Protein AF-A0A850PVP5-F1 (afdb_monomer_lite)

Secondary structure (DSSP, 8-state):
-----SSSSSEEE-TTTTTTTS---HHHHHHHHHTTTHHHHHHHHTSBEEPPPB-SS-B--S--B-TTSSSBSSSS-TTEEEETTTTEEEE--TT-BS-HHHHHHHTTTTT--S-EEEEE----SSHHHHHHHHHHHHHHHHHHGGG-HHHHTT-EEEEEE-PPPPSSHHHHHHHHHHHHHHHHHHGGG-PPEEEEE-TT--HHHHHHHTTSTTEEEEEE--PEEGGGS-HHHHHHH--B-TTSPBPPTTTHHHHHH---S--EEEEGGGHHHHHHHHHHHHHTT--S-EEEES---SHHHHHHHHHHT-SEEEESHHHHH-GGGHHHHHHHHHHHTS--

Sequence (340 aa):
MGRKHYFESPAIAASGVLGFTGEGYKHYKILNILTFGLFNYILRNCIVFQSKTTTAFANKGNALLAQDGFSLKRMMPSCVATNVWRGWMVNNFSLSGPGLEFFIKQGVWHEFTKEFHLSIMLIGKTAEGRKREALHIVSLLQWSIYKFKAYRNSKVFLNWNISCPNTGHDAQADFLGSFEEEYRILSRLRLPILVKVGWQFPISVAKRLQKFEFIYGFVSINTIPFNELPLDTKEKYFKKDKNGEFISPLDKYQDEFNVKGRGGVSGHPIRPYALAWIRNARKAGIKKPIIGGGGIMNPYNVWQFKKAGATAISLGSGISLRFWNLPLIIWAARVFFKEH

Foldseek 3Di:
DDDPPVFPALAAADACCCEAQSVHAPCVVVVCVVVVNVLVVCSPPQYAYEYHAFFQAADQWQFCADPLFTYGPDRDTLQKDDDLVLWKIFGGRVRHGGGPLVCLVVLSQLAPQGAYEYHYEQPQPDLVSSLVRLLSVCVSCLPSVVSHNNVVVLRYEYEYEYDAFDDDPVSLVVVLVSVVSSCVSNCSSVHQYEYEEALVRDLVSVVVVLVDDSPQYYEDYDFAFPVRQDPVLLVVRFDADPVRHTAQPSPVSCVVRVNPGSGGMAAPSCLVSLLVSLLVNVVVPRPGAYAGEGRPQALVSLVSCLVSPHLHYHDHSNCVSRVVRSVRNSVSRCVSNVDD

Structure (mmCIF, N/CA/C/O backbone):
data_AF-A0A850PVP5-F1
#
_entry.id   AF-A0A850PVP5-F1
#
loop_
_atom_site.group_PDB
_atom_site.id
_atom_site.type_symbol
_atom_site.label_atom_id
_atom_site.label_alt_id
_atom_site.label_comp_id
_atom_site.label_asym_id
_atom_site.label_entity_id
_atom_site.label_seq_id
_atom_site.pdbx_PDB_ins_code
_atom_site.Cartn_x
_atom_site.Cartn_y
_atom_site.Cartn_z
_atom_site.occupancy
_atom_site.B_iso_or_equiv
_atom_site.auth_seq_id
_atom_site.auth_comp_id
_atom_site.auth_asym_id
_atom_site.auth_atom_id
_atom_site.pdbx_PDB_model_num
ATOM 1 N N . MET A 1 1 ? -30.356 -7.574 13.177 1.00 31.20 1 MET A N 1
ATOM 2 C CA . MET A 1 1 ? -29.158 -8.093 12.477 1.00 31.20 1 MET A CA 1
ATOM 3 C C . MET A 1 1 ? -28.520 -6.938 11.715 1.00 31.20 1 MET A C 1
ATOM 5 O O . MET A 1 1 ? -29.067 -6.507 10.711 1.00 31.20 1 MET A O 1
ATOM 9 N N . GLY A 1 2 ? -27.477 -6.323 12.280 1.00 39.00 2 GLY A N 1
ATOM 10 C CA . GLY A 1 2 ? -26.911 -5.065 11.776 1.00 39.00 2 GLY A CA 1
ATOM 11 C C . GLY A 1 2 ? -25.963 -5.272 10.594 1.00 39.00 2 GLY A C 1
ATOM 12 O O . GLY A 1 2 ? -25.120 -6.166 10.641 1.00 39.00 2 GLY A O 1
ATOM 13 N N . ARG A 1 3 ? -26.109 -4.435 9.558 1.00 38.66 3 ARG A N 1
ATOM 14 C CA . ARG A 1 3 ? -25.222 -4.333 8.383 1.00 38.66 3 ARG A CA 1
ATOM 15 C C . ARG A 1 3 ? -23.758 -4.277 8.840 1.00 38.66 3 ARG A C 1
ATOM 17 O O . ARG A 1 3 ? -23.398 -3.353 9.569 1.00 38.66 3 ARG A O 1
ATOM 24 N N . LYS A 1 4 ? -22.909 -5.225 8.437 1.00 53.41 4 LYS A N 1
ATOM 25 C CA . LYS A 1 4 ? -21.477 -5.215 8.776 1.00 53.41 4 LYS A CA 1
ATOM 26 C C . LYS A 1 4 ? -20.715 -4.474 7.683 1.00 53.41 4 LYS A C 1
ATOM 28 O O . LYS A 1 4 ? -19.841 -5.025 7.028 1.00 53.41 4 LYS A O 1
ATOM 33 N N . HIS A 1 5 ? -20.984 -3.181 7.510 1.00 62.53 5 HIS A N 1
ATOM 34 C CA . HIS A 1 5 ? -20.100 -2.367 6.678 1.00 62.53 5 HIS A CA 1
ATOM 35 C C . HIS A 1 5 ? -18.700 -2.340 7.311 1.00 62.53 5 HIS A C 1
ATOM 37 O O . HIS A 1 5 ? -18.473 -1.658 8.305 1.00 62.53 5 HIS A O 1
ATOM 43 N N . TYR A 1 6 ? -17.781 -3.135 6.752 1.00 79.38 6 TYR A N 1
ATOM 44 C CA . TYR A 1 6 ? -16.411 -3.272 7.252 1.00 79.38 6 TYR A CA 1
ATOM 45 C C . TYR A 1 6 ? -15.604 -1.969 7.132 1.00 79.38 6 TYR A C 1
ATOM 47 O O . TYR A 1 6 ? -14.693 -1.738 7.919 1.00 79.38 6 TYR A O 1
ATOM 55 N N . PHE A 1 7 ? -15.950 -1.137 6.146 1.00 90.19 7 PHE A N 1
ATOM 56 C CA . PHE A 1 7 ? -15.300 0.132 5.820 1.00 90.19 7 PHE A CA 1
ATOM 57 C C . PHE A 1 7 ? -16.359 1.147 5.353 1.00 90.19 7 PHE A C 1
ATOM 59 O O . PHE A 1 7 ? -17.374 0.751 4.772 1.00 90.19 7 PHE A O 1
ATOM 66 N N . GLU A 1 8 ? -16.112 2.447 5.532 1.00 91.06 8 GLU A N 1
ATOM 67 C CA . GLU A 1 8 ? -16.978 3.545 5.067 1.00 91.06 8 GLU A CA 1
ATOM 68 C C . GLU A 1 8 ? -17.193 3.539 3.547 1.00 91.06 8 GLU A C 1
ATOM 70 O O . GLU A 1 8 ? -18.244 3.949 3.052 1.00 91.06 8 GLU A O 1
ATOM 75 N N . SER A 1 9 ? -16.197 3.073 2.792 1.00 93.12 9 SER A N 1
ATOM 76 C CA . SER A 1 9 ? -16.307 2.832 1.357 1.00 93.12 9 SER A CA 1
ATOM 77 C C . SER A 1 9 ? -15.621 1.516 0.990 1.00 93.12 9 SER A C 1
ATOM 79 O O . SER A 1 9 ? -14.541 1.221 1.503 1.00 93.12 9 SER A O 1
ATOM 81 N N . PRO A 1 10 ? -16.176 0.736 0.040 1.00 95.19 10 PRO A N 1
ATOM 82 C CA . PRO A 1 10 ? -15.518 -0.464 -0.469 1.00 95.19 10 PRO A CA 1
ATOM 83 C C . PRO A 1 10 ? -14.309 -0.156 -1.366 1.00 95.19 10 PRO A C 1
ATOM 85 O O . PRO A 1 10 ? -13.692 -1.083 -1.890 1.00 95.19 10 PRO A O 1
ATOM 88 N N . ALA A 1 11 ? -13.978 1.119 -1.585 1.00 96.69 11 ALA A N 1
ATOM 89 C CA . ALA A 1 11 ? -12.776 1.547 -2.280 1.00 96.69 11 ALA A CA 1
ATOM 90 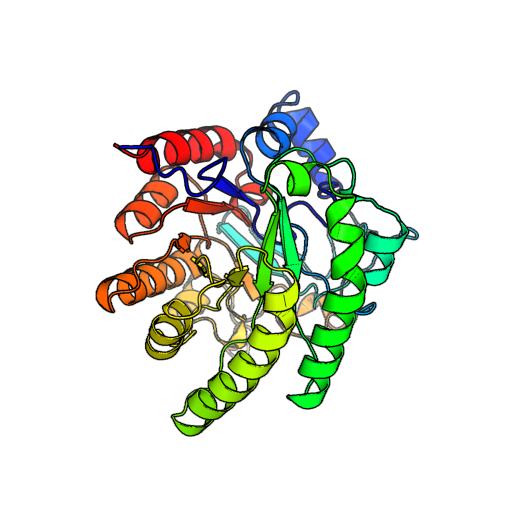C C . ALA A 1 11 ? -11.842 2.280 -1.314 1.00 96.69 11 ALA A C 1
ATOM 92 O O . ALA A 1 11 ? -12.202 3.311 -0.752 1.00 96.69 11 ALA A O 1
ATOM 93 N N . ILE A 1 12 ? -10.626 1.765 -1.171 1.00 97.62 12 ILE A N 1
ATOM 94 C CA . ILE A 1 12 ? -9.568 2.318 -0.329 1.00 97.62 12 ILE A CA 1
ATOM 95 C C . ILE A 1 12 ? -8.404 2.728 -1.231 1.00 97.62 12 ILE A C 1
ATOM 97 O O . ILE A 1 12 ? -8.078 2.042 -2.201 1.00 97.62 12 ILE A O 1
ATOM 101 N N . ALA A 1 13 ? -7.774 3.863 -0.959 1.00 97.44 13 ALA A N 1
ATOM 102 C CA . ALA A 1 13 ? -6.584 4.281 -1.686 1.00 97.44 13 ALA A CA 1
ATOM 103 C C . ALA A 1 13 ? -5.415 3.334 -1.372 1.00 97.44 13 ALA A C 1
ATOM 105 O O . ALA A 1 13 ? -5.212 2.946 -0.231 1.00 97.44 13 ALA A O 1
ATOM 106 N N . ALA A 1 14 ? -4.606 2.955 -2.359 1.00 96.62 14 ALA A N 1
ATOM 107 C CA . ALA A 1 14 ? -3.362 2.248 -2.067 1.00 96.62 14 ALA A CA 1
ATOM 108 C C . ALA A 1 14 ? -2.387 3.193 -1.352 1.00 96.62 14 ALA A C 1
ATOM 110 O O . ALA A 1 14 ? -2.218 4.338 -1.777 1.00 96.62 14 ALA A O 1
ATOM 111 N N . SER A 1 15 ? -1.703 2.706 -0.310 1.00 93.44 15 SER A N 1
ATOM 112 C CA . SER A 1 15 ? -0.723 3.499 0.449 1.00 93.44 15 SER A CA 1
ATOM 113 C C . SER A 1 15 ? 0.220 4.276 -0.475 1.00 93.44 15 SER A C 1
ATOM 115 O O . SER A 1 15 ? 0.945 3.678 -1.276 1.00 93.44 15 SER A O 1
ATOM 117 N N . GLY A 1 16 ? 0.239 5.597 -0.330 1.00 91.88 16 GLY A N 1
ATOM 118 C CA . GLY A 1 16 ? 1.122 6.490 -1.076 1.00 91.88 16 GLY A CA 1
ATOM 119 C C . GLY A 1 16 ? 0.478 7.175 -2.272 1.00 91.88 16 GLY A C 1
ATOM 120 O O . GLY A 1 16 ? 0.928 8.257 -2.621 1.00 91.88 16 GLY A O 1
ATOM 121 N N . VAL A 1 17 ? -0.601 6.635 -2.850 1.00 93.25 17 VAL A N 1
ATOM 122 C CA . VAL A 1 17 ? -1.230 7.233 -4.044 1.00 93.25 17 VAL A CA 1
ATOM 123 C C . VAL A 1 17 ? -1.837 8.615 -3.762 1.00 93.25 17 VAL A C 1
ATOM 125 O O . VAL A 1 17 ? -1.894 9.455 -4.651 1.00 93.25 17 VAL A O 1
ATOM 128 N N . LEU A 1 18 ? -2.245 8.865 -2.513 1.00 94.62 18 LEU A N 1
ATOM 129 C CA . LEU A 1 18 ? -2.783 10.146 -2.046 1.00 94.62 18 LEU A CA 1
ATOM 130 C C . LEU A 1 18 ? -1.788 10.940 -1.184 1.00 94.62 18 LEU A C 1
ATOM 132 O O . LEU A 1 18 ? -2.178 11.933 -0.581 1.00 94.62 18 LEU A O 1
ATOM 136 N N . GLY A 1 19 ? -0.517 10.532 -1.129 1.00 94.12 19 GLY A N 1
ATOM 137 C CA . GLY A 1 19 ? 0.486 11.191 -0.292 1.00 94.12 19 GLY A CA 1
ATOM 138 C C . GLY A 1 19 ? 0.344 10.881 1.202 1.00 94.12 19 GLY A C 1
ATOM 139 O O . GLY A 1 19 ? -0.207 9.844 1.585 1.00 94.12 19 GLY A O 1
ATOM 140 N N . PHE A 1 20 ? 0.907 11.732 2.054 1.00 94.19 20 PHE A N 1
ATOM 141 C CA . PHE A 1 20 ? 0.915 11.553 3.511 1.00 94.19 20 PHE A CA 1
ATOM 142 C C . PHE A 1 20 ? -0.325 12.127 4.200 1.00 94.19 20 PHE A C 1
ATOM 144 O O . PHE A 1 20 ? -0.765 11.585 5.215 1.00 94.19 20 PHE A O 1
ATOM 151 N N . THR A 1 21 ? -0.910 13.183 3.641 1.00 92.75 21 THR A N 1
ATOM 152 C CA . THR A 1 21 ? -2.011 13.969 4.216 1.00 92.75 21 THR A CA 1
ATOM 153 C C . THR A 1 21 ? -3.187 14.134 3.246 1.00 92.75 21 THR A C 1
ATOM 155 O O . THR A 1 21 ? -4.118 14.887 3.515 1.00 92.75 21 THR A O 1
ATOM 158 N N . GLY A 1 22 ? -3.181 13.428 2.112 1.00 92.31 22 GLY A N 1
ATOM 159 C CA . GLY A 1 22 ? -4.207 13.582 1.075 1.00 92.31 22 GLY A CA 1
ATOM 160 C C . GLY A 1 22 ? -3.880 14.690 0.073 1.00 92.31 22 GLY A C 1
ATOM 161 O O . GLY A 1 22 ? -4.712 15.025 -0.771 1.00 92.31 22 GLY A O 1
ATOM 162 N N . GLU A 1 23 ? -2.670 15.247 0.146 1.00 92.00 23 GLU A N 1
ATOM 163 C CA . GLU A 1 23 ? -2.133 16.261 -0.756 1.00 92.00 23 GLU A CA 1
ATOM 164 C C . GLU A 1 23 ? -1.994 15.757 -2.201 1.00 92.00 23 GLU A C 1
ATOM 166 O O . GLU A 1 23 ? -2.035 16.546 -3.149 1.00 92.00 23 GLU A O 1
ATOM 171 N N . GLY A 1 24 ? -1.871 14.438 -2.380 1.00 91.50 24 GLY A N 1
ATOM 172 C CA . GLY A 1 24 ? -1.715 13.808 -3.684 1.00 91.50 24 GLY A CA 1
ATOM 173 C C . GLY A 1 24 ? -0.425 14.222 -4.394 1.00 91.50 24 GLY A C 1
ATOM 174 O O . GLY A 1 24 ? 0.617 14.446 -3.783 1.00 91.50 24 GLY A O 1
ATOM 175 N N . TYR A 1 25 ? -0.477 14.297 -5.723 1.00 91.69 25 TYR A N 1
ATOM 176 C CA . TYR A 1 25 ? 0.681 14.622 -6.556 1.00 91.69 25 TYR A CA 1
ATOM 177 C C . TYR A 1 25 ? 0.420 15.839 -7.438 1.00 91.69 25 TYR A C 1
ATOM 179 O O . TYR A 1 25 ? -0.715 16.117 -7.811 1.00 91.69 25 TYR A O 1
ATOM 187 N N . LYS A 1 26 ? 1.482 16.545 -7.850 1.00 90.50 26 LYS A N 1
ATOM 188 C CA . LYS A 1 26 ? 1.367 17.781 -8.653 1.00 90.50 26 LYS A CA 1
ATOM 189 C C . LYS A 1 26 ? 0.493 17.616 -9.905 1.00 90.50 26 LYS A C 1
ATOM 191 O O . LYS A 1 26 ? -0.318 18.489 -10.196 1.00 90.50 26 LYS A O 1
ATOM 196 N N . HIS A 1 27 ? 0.600 16.480 -10.598 1.00 89.62 27 HIS A N 1
ATOM 197 C CA . HIS A 1 27 ? -0.198 16.197 -11.796 1.00 89.62 27 HIS A CA 1
ATOM 198 C C . HIS A 1 27 ? -1.698 15.995 -11.507 1.00 89.62 27 HIS A C 1
ATOM 200 O O . HIS A 1 27 ? -2.510 16.161 -12.409 1.00 89.62 27 HIS A O 1
ATOM 206 N N . TYR A 1 28 ? -2.107 15.716 -10.263 1.00 93.19 28 TYR A N 1
ATOM 207 C CA . TYR A 1 28 ? -3.526 15.605 -9.894 1.00 93.19 28 TYR A CA 1
ATOM 208 C C . TYR A 1 28 ? -4.267 16.934 -10.012 1.00 93.19 28 TYR A C 1
ATOM 210 O O . TYR A 1 28 ? -5.460 16.929 -10.293 1.00 93.19 28 TYR A O 1
ATOM 218 N N . LYS A 1 29 ? -3.572 18.072 -9.883 1.00 92.19 29 LYS A N 1
ATOM 219 C CA . LYS A 1 29 ? -4.167 19.388 -10.162 1.00 92.19 29 LYS A CA 1
ATOM 220 C C . LYS A 1 29 ? -4.630 19.483 -11.617 1.00 92.19 29 LYS A C 1
ATOM 222 O O . LYS A 1 29 ? -5.744 19.926 -11.868 1.00 92.19 29 LYS A O 1
ATOM 227 N N . ILE A 1 30 ? -3.813 18.987 -12.549 1.00 92.94 30 ILE A N 1
ATOM 228 C CA . ILE A 1 30 ? -4.137 18.941 -13.981 1.00 92.94 30 ILE A CA 1
ATOM 229 C C . ILE A 1 30 ? -5.327 18.005 -14.213 1.00 92.94 30 ILE A C 1
ATOM 231 O O . ILE A 1 30 ? -6.307 18.408 -14.828 1.00 92.94 30 ILE A O 1
ATOM 235 N N . LEU A 1 31 ? -5.290 16.788 -13.656 1.00 93.31 31 LEU A N 1
ATOM 236 C CA . LEU A 1 31 ? -6.403 15.834 -13.777 1.00 93.31 31 LEU A CA 1
ATOM 237 C C . LEU A 1 31 ? -7.713 16.395 -13.214 1.00 93.31 31 LEU A C 1
ATOM 239 O O . LEU A 1 31 ? -8.783 16.169 -13.773 1.00 93.31 31 LEU A O 1
ATOM 243 N N . ASN A 1 32 ? -7.637 17.151 -12.121 1.00 95.25 32 ASN A N 1
ATOM 244 C CA . ASN A 1 32 ? -8.801 17.784 -11.528 1.00 95.25 32 ASN A CA 1
ATOM 245 C C . ASN A 1 32 ? -9.400 18.878 -12.419 1.00 95.25 32 ASN A C 1
ATOM 247 O O . ASN A 1 32 ? -10.619 18.956 -12.521 1.00 95.25 32 ASN A O 1
ATOM 251 N N . ILE A 1 33 ? -8.569 19.684 -13.083 1.00 95.25 33 ILE A N 1
ATOM 252 C CA . ILE A 1 33 ? -9.036 20.679 -14.060 1.00 95.25 33 ILE A CA 1
ATOM 253 C C . ILE A 1 33 ? -9.693 19.975 -15.254 1.00 95.25 33 ILE A C 1
ATOM 255 O O . ILE A 1 33 ? -10.830 20.283 -15.590 1.00 95.25 33 ILE A O 1
ATOM 259 N N . LEU A 1 34 ? -9.026 18.965 -15.826 1.00 94.31 34 LEU A N 1
ATOM 260 C CA . LEU A 1 34 ? -9.524 18.203 -16.982 1.00 94.31 34 LEU A CA 1
ATOM 261 C C . LEU A 1 34 ? -10.850 17.474 -16.724 1.00 94.31 34 LEU A C 1
ATOM 263 O O . LEU A 1 34 ? -11.554 17.115 -17.660 1.00 94.31 34 LEU A O 1
ATOM 267 N N . THR A 1 35 ? -11.177 17.220 -15.460 1.00 95.12 35 THR A N 1
ATOM 268 C CA . THR A 1 35 ? -12.404 16.527 -15.049 1.00 95.12 35 THR A CA 1
ATOM 269 C C . THR A 1 35 ? -13.411 17.462 -14.381 1.00 95.12 35 THR A C 1
ATOM 271 O O . THR A 1 35 ? -14.333 16.982 -13.727 1.00 95.12 35 THR A O 1
ATOM 274 N N . PHE A 1 36 ? -13.234 18.783 -14.505 1.00 95.69 36 PHE A N 1
ATOM 275 C CA . PHE A 1 36 ? -14.122 19.793 -13.918 1.00 95.69 36 PHE A CA 1
ATOM 276 C C . PHE A 1 36 ? -14.377 19.575 -12.413 1.00 95.69 36 PHE A C 1
ATOM 278 O O . PHE A 1 36 ? -15.494 19.693 -11.920 1.00 95.69 36 PHE A O 1
ATOM 285 N N . GLY A 1 37 ? -13.335 19.201 -11.664 1.00 95.44 37 GLY A N 1
ATOM 286 C CA . GLY A 1 37 ? -13.414 18.954 -10.220 1.00 95.44 37 GLY A CA 1
ATOM 287 C C . GLY A 1 37 ? -13.829 17.534 -9.815 1.00 95.44 37 GLY A C 1
ATOM 288 O O . GLY A 1 37 ? -13.655 17.156 -8.651 1.00 95.44 37 GLY A O 1
ATOM 289 N N . LEU A 1 38 ? -14.330 16.716 -10.750 1.00 95.81 38 LEU A N 1
ATOM 290 C CA . LEU A 1 38 ? -14.836 15.375 -10.448 1.00 95.81 38 LEU A CA 1
ATOM 291 C C . LEU A 1 38 ? -13.746 14.454 -9.883 1.00 95.81 38 LEU A C 1
ATOM 293 O O . LEU A 1 38 ? -14.019 13.663 -8.978 1.00 95.81 38 LEU A O 1
ATOM 297 N N . PHE A 1 39 ? -12.505 14.565 -10.366 1.00 96.38 39 PHE A N 1
ATOM 298 C CA . PHE A 1 39 ? -11.395 13.745 -9.879 1.00 96.38 39 PHE A CA 1
ATOM 299 C C . PHE A 1 39 ? -11.161 13.931 -8.372 1.00 96.38 39 PHE A C 1
ATOM 301 O O . PHE A 1 39 ? -11.216 12.953 -7.625 1.00 96.38 39 PHE A O 1
ATOM 308 N N . ASN A 1 40 ? -10.987 15.167 -7.886 1.00 95.25 40 ASN A N 1
ATOM 309 C CA . ASN A 1 40 ? -10.804 15.402 -6.450 1.00 95.25 40 ASN A CA 1
ATOM 310 C C . ASN A 1 40 ? -12.062 15.078 -5.644 1.00 95.25 40 ASN A C 1
ATOM 312 O O . ASN A 1 40 ? -11.944 14.593 -4.517 1.00 95.25 40 ASN A O 1
ATOM 316 N N . TYR A 1 41 ? -13.253 15.314 -6.204 1.00 95.88 41 TYR A N 1
ATOM 317 C CA . TYR A 1 41 ? -14.496 14.921 -5.548 1.00 95.88 41 TYR A CA 1
ATOM 318 C C . TYR A 1 41 ? -14.518 13.412 -5.268 1.00 95.88 41 TYR A C 1
ATOM 320 O O . TYR A 1 41 ? -14.786 13.002 -4.137 1.00 95.88 41 TYR A O 1
ATOM 328 N N . ILE A 1 42 ? -14.168 12.585 -6.260 1.00 96.38 42 ILE A N 1
ATOM 329 C CA . ILE A 1 42 ? -14.090 11.128 -6.108 1.00 96.38 42 ILE A CA 1
ATOM 330 C C . ILE A 1 42 ? -13.038 10.744 -5.067 1.00 96.38 42 ILE A C 1
ATOM 332 O O . ILE A 1 42 ? -13.352 9.983 -4.149 1.00 96.38 42 ILE A O 1
ATOM 336 N N . LEU A 1 43 ? -11.820 11.284 -5.169 1.00 95.44 43 LEU A N 1
ATOM 337 C CA . LEU A 1 43 ? -10.734 10.948 -4.244 1.00 95.44 43 LEU A CA 1
ATOM 338 C C . LEU A 1 43 ? -11.078 11.273 -2.782 1.00 95.44 43 LEU A C 1
ATOM 340 O O . LEU A 1 43 ? -10.716 10.509 -1.896 1.00 95.44 43 LEU A O 1
ATOM 344 N N . ARG A 1 44 ? -11.792 12.378 -2.523 1.00 93.06 44 ARG A N 1
ATOM 345 C CA . ARG A 1 44 ? -12.112 12.850 -1.161 1.00 93.06 44 ARG A CA 1
ATOM 346 C C . ARG A 1 44 ? -13.400 12.274 -0.574 1.00 93.06 44 ARG A C 1
ATOM 348 O O . ARG A 1 44 ? -13.571 12.269 0.647 1.00 93.06 44 ARG A O 1
ATOM 355 N N . ASN A 1 45 ? -14.349 11.872 -1.420 1.00 93.75 45 ASN A N 1
ATOM 356 C CA . ASN A 1 45 ? -15.695 11.493 -0.973 1.00 93.75 45 ASN A CA 1
ATOM 357 C C . ASN A 1 45 ? -16.067 10.044 -1.263 1.00 93.75 45 ASN A C 1
ATOM 359 O O . ASN A 1 45 ? -17.006 9.537 -0.658 1.00 93.75 45 ASN A O 1
ATOM 363 N N . CYS A 1 46 ? -15.362 9.376 -2.173 1.00 95.38 46 CYS A N 1
ATOM 364 C CA . CYS A 1 46 ? -15.712 8.022 -2.586 1.00 95.38 46 CYS A CA 1
ATOM 365 C C . CYS A 1 46 ? -14.649 6.978 -2.239 1.00 95.38 46 CYS A C 1
ATOM 367 O O . CYS A 1 46 ? -14.936 5.786 -2.343 1.00 95.38 46 CYS A O 1
ATOM 369 N N . ILE A 1 47 ? -13.447 7.401 -1.851 1.00 96.00 47 ILE A N 1
ATOM 370 C CA . ILE A 1 47 ? -12.313 6.524 -1.562 1.00 96.00 47 ILE A CA 1
ATOM 371 C C . ILE A 1 47 ? -11.843 6.792 -0.131 1.00 96.00 47 ILE A C 1
ATOM 373 O O . ILE A 1 47 ? -11.630 7.945 0.236 1.00 96.00 47 ILE A O 1
ATOM 377 N N . VAL A 1 48 ? -11.673 5.736 0.668 1.00 96.56 48 VAL A N 1
ATOM 378 C CA . VAL A 1 48 ? -11.062 5.842 2.001 1.00 96.56 48 VAL A CA 1
ATOM 379 C C . VAL A 1 48 ? -9.595 6.226 1.846 1.00 96.56 48 VAL A C 1
ATOM 381 O O . VAL A 1 48 ? -8.856 5.618 1.064 1.00 96.56 48 VAL A O 1
ATOM 384 N N . PHE A 1 49 ? -9.164 7.233 2.601 1.00 96.62 49 PHE A N 1
ATOM 385 C CA . PHE A 1 49 ? -7.781 7.677 2.584 1.00 96.62 49 PHE A CA 1
ATOM 386 C C . PHE A 1 49 ? -6.882 6.700 3.351 1.00 96.62 49 PHE A C 1
ATOM 388 O O . PHE A 1 49 ? -7.118 6.387 4.519 1.00 96.62 49 PHE A O 1
ATOM 395 N N . GLN A 1 50 ? -5.804 6.279 2.694 1.00 96.62 50 GLN A N 1
ATOM 396 C CA . GLN A 1 50 ? -4.705 5.547 3.306 1.00 96.62 50 GLN A CA 1
ATOM 397 C C . GLN A 1 50 ? -3.426 6.356 3.129 1.00 96.62 50 GLN A C 1
ATOM 399 O O . GLN A 1 50 ? -3.029 6.650 1.995 1.00 96.62 50 GLN A O 1
ATOM 404 N N . SER A 1 51 ? -2.767 6.693 4.239 1.00 96.31 51 SER A N 1
ATOM 405 C CA . SER A 1 51 ? -1.531 7.467 4.174 1.00 96.31 51 SER A CA 1
ATOM 406 C C . SER A 1 51 ? -0.452 6.698 3.418 1.00 96.31 51 SER A C 1
ATOM 408 O O . SER A 1 51 ? -0.413 5.459 3.372 1.00 96.31 51 SER A O 1
ATOM 410 N N . LYS A 1 52 ? 0.493 7.438 2.846 1.00 95.81 52 LYS A N 1
ATOM 411 C CA . LYS A 1 52 ? 1.785 6.874 2.479 1.00 95.81 52 LYS A CA 1
ATOM 412 C C . LYS A 1 52 ? 2.395 6.184 3.696 1.00 95.81 52 LYS A C 1
ATOM 414 O O . LYS A 1 52 ? 2.324 6.695 4.813 1.00 95.81 52 LYS A O 1
ATOM 419 N N . THR A 1 53 ? 2.964 5.005 3.460 1.00 96.31 53 THR A N 1
ATOM 420 C CA . THR A 1 53 ? 3.646 4.243 4.502 1.00 96.31 53 THR A CA 1
ATOM 421 C C . THR A 1 53 ? 4.770 5.087 5.087 1.00 96.31 53 THR A C 1
ATOM 423 O O . THR A 1 53 ? 5.680 5.480 4.356 1.00 96.31 53 THR A O 1
ATOM 426 N N . THR A 1 54 ? 4.691 5.358 6.387 1.00 94.81 54 THR A N 1
ATOM 427 C CA . THR A 1 54 ? 5.730 6.066 7.133 1.00 94.81 54 THR A CA 1
ATOM 428 C C . THR A 1 54 ? 6.518 5.106 8.015 1.00 94.81 54 THR A C 1
ATOM 430 O O . THR A 1 54 ? 5.993 4.119 8.530 1.00 94.81 54 THR A O 1
ATOM 433 N N . THR A 1 55 ? 7.793 5.409 8.188 1.00 95.00 55 THR A N 1
ATOM 434 C CA . THR A 1 55 ? 8.668 4.805 9.192 1.00 95.00 55 THR A CA 1
ATOM 435 C C . THR A 1 55 ? 8.549 5.573 10.506 1.00 95.00 55 THR A C 1
ATOM 437 O O . THR A 1 55 ? 7.970 6.664 10.537 1.00 95.00 55 THR A O 1
ATOM 440 N N . ALA A 1 56 ? 9.086 5.013 11.592 1.00 93.69 56 ALA A N 1
ATOM 441 C CA . ALA A 1 56 ? 9.174 5.705 12.878 1.00 93.69 56 ALA A CA 1
ATOM 442 C C . ALA A 1 56 ? 9.943 7.034 12.728 1.00 93.69 56 ALA A C 1
ATOM 444 O O . ALA A 1 56 ? 9.412 8.105 13.019 1.00 93.69 56 ALA A O 1
ATOM 445 N N . PHE A 1 57 ? 11.143 6.945 12.154 1.00 93.56 57 PHE A N 1
ATOM 446 C CA . PHE A 1 57 ? 12.061 8.059 11.922 1.00 93.56 57 PHE A CA 1
ATOM 447 C C . PHE A 1 57 ? 12.091 8.483 10.454 1.00 93.56 57 PHE A C 1
ATOM 449 O O . PHE A 1 57 ? 11.571 7.778 9.586 1.00 93.56 57 PHE A O 1
ATOM 456 N N . ALA A 1 58 ? 12.717 9.625 10.170 1.00 94.12 58 ALA A N 1
ATOM 457 C CA . ALA A 1 58 ? 12.937 10.091 8.808 1.00 94.12 58 ALA A CA 1
ATOM 458 C C . ALA A 1 58 ? 13.740 9.075 7.989 1.00 94.12 58 ALA A C 1
ATOM 460 O O . ALA A 1 58 ? 14.679 8.445 8.474 1.00 94.12 58 ALA A O 1
ATOM 461 N N . ASN A 1 59 ? 13.386 8.952 6.716 1.00 92.06 59 ASN A N 1
ATOM 462 C CA . ASN A 1 59 ? 14.077 8.084 5.785 1.00 92.06 59 ASN A CA 1
ATOM 463 C C . ASN A 1 59 ? 14.235 8.792 4.439 1.00 92.06 59 ASN A C 1
ATOM 465 O O . ASN A 1 59 ? 13.260 9.225 3.823 1.00 92.06 59 ASN A O 1
ATOM 469 N N . LYS A 1 60 ? 15.482 8.891 3.968 1.00 89.88 60 LYS A N 1
ATOM 470 C CA . LYS A 1 60 ? 15.820 9.586 2.719 1.00 89.88 60 LYS A CA 1
ATOM 471 C C . LYS A 1 60 ? 15.144 8.922 1.516 1.00 89.88 60 LYS A C 1
ATOM 473 O O . LYS A 1 60 ? 14.530 9.605 0.696 1.00 89.88 60 LYS A O 1
ATOM 478 N N . GLY A 1 61 ? 15.215 7.591 1.437 1.00 89.62 61 GLY A N 1
ATOM 479 C CA . GLY A 1 61 ? 14.777 6.803 0.280 1.00 89.62 61 GLY A CA 1
ATOM 480 C C . GLY A 1 61 ? 15.308 7.346 -1.059 1.00 89.62 61 GLY A C 1
ATOM 481 O O . GLY A 1 61 ? 16.368 7.971 -1.097 1.00 89.62 61 GLY A O 1
ATOM 482 N N . ASN A 1 62 ? 14.572 7.121 -2.152 1.00 90.25 62 ASN A N 1
ATOM 483 C CA . ASN A 1 62 ? 14.987 7.531 -3.508 1.00 90.25 62 ASN A CA 1
ATOM 484 C C . ASN A 1 62 ? 14.220 8.747 -4.062 1.00 90.25 62 ASN A C 1
ATOM 486 O O . ASN A 1 62 ? 14.511 9.219 -5.161 1.00 90.25 62 ASN A O 1
ATOM 490 N N . ALA A 1 63 ? 13.178 9.229 -3.382 1.00 89.56 63 ALA A N 1
ATOM 491 C CA . ALA A 1 63 ? 12.397 10.358 -3.872 1.00 89.56 63 ALA A CA 1
ATOM 492 C C . ALA A 1 63 ? 13.049 11.695 -3.517 1.00 89.56 63 ALA A C 1
ATOM 494 O O . ALA A 1 63 ? 13.377 11.956 -2.364 1.00 89.56 63 ALA A O 1
ATOM 495 N N . LEU A 1 64 ? 13.152 12.580 -4.507 1.00 89.81 64 LEU A N 1
ATOM 496 C CA . LEU A 1 64 ? 13.540 13.970 -4.288 1.00 89.81 64 LEU A CA 1
ATOM 497 C C . LEU A 1 64 ? 12.349 14.751 -3.719 1.00 89.81 64 LEU A C 1
ATOM 499 O O . LEU A 1 64 ? 11.391 15.055 -4.441 1.00 89.81 64 LEU A O 1
ATOM 503 N N . LEU A 1 65 ? 12.417 15.055 -2.425 1.00 91.19 65 LEU A N 1
ATOM 504 C CA . LEU A 1 65 ? 11.383 15.781 -1.688 1.00 91.19 65 LEU A CA 1
ATOM 505 C C . LEU A 1 65 ? 11.591 17.304 -1.786 1.00 91.19 65 LEU A C 1
ATOM 507 O O . LEU A 1 65 ? 12.693 17.782 -2.064 1.00 91.19 65 LEU A O 1
ATOM 511 N N . ALA A 1 66 ? 10.505 18.059 -1.638 1.00 92.19 66 ALA A N 1
ATOM 512 C CA . ALA A 1 66 ? 10.516 19.513 -1.536 1.00 92.19 66 ALA A CA 1
ATOM 513 C C . ALA A 1 66 ? 10.968 19.962 -0.131 1.00 92.19 66 ALA A C 1
ATOM 515 O O . ALA A 1 66 ? 11.268 19.136 0.729 1.00 92.19 66 ALA A O 1
ATOM 516 N N . GLN A 1 67 ? 11.030 21.278 0.099 1.00 90.00 67 GLN A N 1
ATOM 517 C CA . GLN A 1 67 ? 11.459 21.855 1.384 1.00 90.00 67 GLN A CA 1
ATOM 518 C C . GLN A 1 67 ? 10.540 21.482 2.556 1.00 90.00 67 GLN A C 1
ATOM 520 O O . GLN A 1 67 ? 11.004 21.420 3.687 1.00 90.00 67 GLN A O 1
ATOM 525 N N . ASP A 1 68 ? 9.268 21.179 2.283 1.00 89.75 68 ASP A N 1
ATOM 526 C CA . ASP A 1 68 ? 8.315 20.695 3.290 1.00 89.75 68 ASP A CA 1
ATOM 527 C C . ASP A 1 68 ? 8.636 19.284 3.816 1.00 89.75 68 ASP A C 1
ATOM 529 O O . ASP A 1 68 ? 8.010 18.816 4.763 1.00 89.75 68 ASP A O 1
ATOM 533 N N . GLY A 1 69 ? 9.609 18.596 3.211 1.00 86.44 69 GLY A N 1
ATOM 534 C CA . GLY A 1 69 ? 10.090 17.297 3.657 1.00 86.44 69 GLY A CA 1
ATOM 535 C C . GLY A 1 69 ? 9.190 16.118 3.293 1.00 86.44 69 GLY A C 1
ATOM 536 O O . GLY A 1 69 ? 9.530 14.996 3.660 1.00 86.44 69 GLY A O 1
ATOM 537 N N . PHE A 1 70 ? 8.082 16.310 2.561 1.00 90.69 70 PHE A N 1
ATOM 538 C CA . PHE A 1 70 ? 7.191 15.203 2.177 1.00 90.69 70 PHE A CA 1
ATOM 539 C C . PHE A 1 70 ? 6.588 15.300 0.768 1.00 90.69 70 PHE A C 1
ATOM 541 O O . PHE A 1 70 ? 6.361 14.254 0.147 1.00 90.69 70 PHE A O 1
ATOM 548 N N . SER A 1 71 ? 6.386 16.501 0.217 1.00 91.19 71 SER A N 1
ATOM 549 C CA . SER A 1 71 ? 5.919 16.665 -1.162 1.00 91.19 71 SER A CA 1
ATOM 550 C C . SER A 1 71 ? 7.025 16.330 -2.157 1.00 91.19 71 SER A C 1
ATOM 552 O O . SER A 1 71 ? 8.210 16.521 -1.896 1.00 91.19 71 SER A O 1
ATOM 554 N N . LEU A 1 72 ? 6.664 15.877 -3.359 1.00 90.62 72 LEU A N 1
ATOM 555 C CA . LEU A 1 72 ? 7.654 15.658 -4.416 1.00 90.62 72 LEU A CA 1
ATOM 556 C C . LEU A 1 72 ? 8.150 16.978 -5.013 1.00 90.62 72 LEU A C 1
ATOM 558 O O . LEU A 1 72 ? 7.360 17.829 -5.432 1.00 90.62 72 LEU A O 1
ATOM 562 N N . LYS A 1 73 ? 9.474 17.107 -5.164 1.00 89.69 73 LYS A N 1
ATOM 563 C CA . LYS A 1 73 ? 10.099 18.260 -5.828 1.00 89.69 73 LYS A CA 1
ATOM 564 C C . LYS A 1 73 ? 9.661 18.361 -7.291 1.00 89.69 73 LYS A C 1
ATOM 566 O O . LYS A 1 73 ? 9.336 19.448 -7.768 1.00 89.69 73 LYS A O 1
ATOM 571 N N . ARG A 1 74 ? 9.573 17.225 -7.990 1.00 87.56 74 ARG A N 1
ATOM 572 C CA . ARG A 1 74 ? 9.221 17.135 -9.419 1.00 87.56 74 ARG A CA 1
ATOM 573 C C . ARG A 1 74 ? 7.811 16.584 -9.634 1.00 87.56 74 ARG A C 1
ATOM 575 O O . ARG A 1 74 ? 7.316 15.804 -8.827 1.00 87.56 74 ARG A O 1
ATOM 582 N N . MET A 1 75 ? 7.178 16.973 -10.744 1.00 86.31 75 MET A N 1
ATOM 583 C CA . MET A 1 75 ? 5.865 16.445 -11.143 1.00 86.31 75 MET A CA 1
ATOM 584 C C . MET A 1 75 ? 5.928 14.953 -11.495 1.00 86.31 75 MET A C 1
ATOM 586 O O . MET A 1 75 ? 5.051 14.192 -11.089 1.00 86.31 75 MET A O 1
ATOM 590 N N . MET A 1 76 ? 6.983 14.551 -12.209 1.00 85.12 76 MET A N 1
ATOM 591 C CA . MET A 1 76 ? 7.333 13.158 -12.470 1.00 85.12 76 MET A CA 1
ATOM 592 C C . MET A 1 76 ? 8.596 12.816 -11.668 1.00 85.12 76 MET A C 1
ATOM 594 O O . MET A 1 76 ? 9.673 13.325 -11.990 1.00 85.12 76 MET A O 1
ATOM 598 N N . PRO A 1 77 ? 8.489 12.037 -10.580 1.00 85.81 77 PRO A N 1
ATOM 599 C CA . PRO A 1 77 ? 9.653 11.662 -9.786 1.00 85.81 77 PRO A CA 1
ATOM 600 C C . PRO A 1 77 ? 10.539 10.660 -10.534 1.00 85.81 77 PRO A C 1
ATOM 602 O O . PRO A 1 77 ? 10.038 9.740 -11.173 1.00 85.81 77 PRO A O 1
ATOM 605 N N . SER A 1 78 ? 11.857 10.787 -10.373 1.00 87.56 78 SER A N 1
ATOM 606 C CA . SER A 1 78 ? 12.865 9.879 -10.951 1.00 87.56 78 SER A CA 1
ATOM 607 C C . SER A 1 78 ? 12.770 8.439 -10.435 1.00 87.56 78 SER A C 1
ATOM 609 O O . SER A 1 78 ? 13.296 7.522 -11.048 1.00 87.56 78 SER A O 1
ATOM 611 N N . CYS A 1 79 ? 12.064 8.209 -9.328 1.00 89.69 79 CYS A N 1
ATOM 612 C CA . CYS A 1 79 ? 11.822 6.880 -8.774 1.00 89.69 79 CYS A CA 1
ATOM 613 C C . CYS A 1 79 ? 10.491 6.255 -9.230 1.00 89.69 79 CYS A C 1
ATOM 615 O O . CYS A 1 79 ? 10.050 5.275 -8.629 1.00 89.69 79 CYS A O 1
ATOM 617 N N . VAL A 1 80 ? 9.830 6.807 -10.255 1.00 92.81 80 VAL A N 1
ATOM 618 C CA . VAL A 1 80 ? 8.606 6.245 -10.843 1.00 92.81 80 VAL A CA 1
ATOM 619 C C . VAL A 1 80 ? 8.699 6.246 -12.363 1.00 92.81 80 VAL A C 1
ATOM 621 O O . VAL A 1 80 ? 8.941 7.269 -12.993 1.00 92.81 80 VAL A O 1
ATOM 624 N N . ALA A 1 81 ? 8.398 5.101 -12.959 1.00 93.56 81 ALA A N 1
ATOM 625 C CA . ALA A 1 81 ? 8.175 4.947 -14.383 1.00 93.56 81 ALA A CA 1
ATOM 626 C C . ALA A 1 81 ? 6.771 4.393 -14.620 1.00 93.56 81 ALA A C 1
ATOM 628 O O . ALA A 1 81 ? 6.281 3.540 -13.878 1.00 93.56 81 ALA A O 1
ATOM 629 N N . THR A 1 82 ? 6.112 4.863 -15.671 1.00 94.38 82 THR A N 1
ATOM 630 C CA . THR A 1 82 ? 4.765 4.416 -16.033 1.00 94.38 82 THR A CA 1
ATOM 631 C C . THR A 1 82 ? 4.690 4.105 -17.514 1.00 94.38 82 THR A C 1
ATOM 633 O O . THR A 1 82 ? 5.410 4.684 -18.324 1.00 94.38 82 THR A O 1
ATOM 636 N N . ASN A 1 83 ? 3.781 3.207 -17.871 1.00 95.00 83 ASN A N 1
ATOM 637 C CA . ASN A 1 83 ? 3.330 3.045 -19.238 1.00 95.00 83 ASN A CA 1
ATOM 638 C C . ASN A 1 83 ? 1.808 2.990 -19.223 1.00 95.00 83 ASN A C 1
ATOM 640 O O . ASN A 1 83 ? 1.208 1.992 -18.813 1.00 95.00 83 ASN A O 1
ATOM 644 N N . VAL A 1 84 ? 1.191 4.094 -19.644 1.00 93.56 84 VAL A N 1
ATOM 645 C CA . VAL A 1 84 ? -0.265 4.230 -19.678 1.00 93.56 84 VAL A CA 1
ATOM 646 C C . VAL A 1 84 ? -0.846 3.173 -20.610 1.00 93.56 84 VAL A C 1
ATOM 648 O O . VAL A 1 84 ? -1.727 2.439 -20.185 1.00 93.56 84 VAL A O 1
ATOM 651 N N . TRP A 1 85 ? -0.324 2.995 -21.821 1.00 91.38 85 TRP A N 1
ATOM 652 C CA . TRP A 1 85 ? -0.862 2.041 -22.799 1.00 91.38 85 TRP A CA 1
ATOM 653 C C . TRP A 1 85 ? -0.836 0.593 -22.306 1.00 91.38 85 TRP A C 1
ATOM 655 O O . TRP A 1 85 ? -1.868 -0.072 -22.287 1.00 91.38 85 TRP A O 1
ATOM 665 N N . ARG A 1 86 ? 0.313 0.137 -21.799 1.00 93.00 86 ARG A N 1
ATOM 666 C CA . ARG A 1 86 ? 0.489 -1.218 -21.251 1.00 93.00 86 ARG A CA 1
ATOM 667 C C . ARG A 1 86 ? -0.065 -1.387 -19.832 1.00 93.00 86 ARG A C 1
ATOM 669 O O . ARG A 1 86 ? -0.053 -2.495 -19.303 1.00 93.00 86 ARG A O 1
ATOM 676 N N . GLY A 1 87 ? -0.553 -0.310 -19.215 1.00 95.31 87 GLY A N 1
ATOM 677 C CA . GLY A 1 87 ? -1.223 -0.349 -17.919 1.00 95.31 87 GLY A CA 1
ATOM 678 C C . GLY A 1 87 ? -0.314 -0.811 -16.780 1.00 95.31 87 GLY A C 1
ATOM 679 O O . GLY A 1 87 ? -0.751 -1.587 -15.928 1.00 95.31 87 GLY A O 1
ATOM 680 N N . TRP A 1 88 ? 0.939 -0.362 -16.743 1.00 96.62 88 TRP A N 1
ATOM 681 C CA . TRP A 1 88 ? 1.852 -0.683 -15.646 1.00 96.62 88 TRP A CA 1
ATOM 682 C C . TRP A 1 88 ? 2.543 0.549 -15.071 1.00 96.62 88 TRP A C 1
ATOM 684 O O . TRP A 1 88 ? 2.682 1.587 -15.721 1.00 96.62 88 TRP A O 1
ATOM 694 N N . MET A 1 89 ? 2.975 0.416 -13.820 1.00 96.00 89 MET A N 1
ATOM 695 C CA . MET A 1 89 ? 3.798 1.392 -13.111 1.00 96.00 89 MET A CA 1
ATOM 696 C C . MET A 1 89 ? 4.896 0.652 -12.355 1.00 96.00 89 MET A C 1
ATOM 698 O O . MET A 1 89 ? 4.618 -0.354 -11.712 1.00 96.00 89 MET A O 1
ATOM 702 N N . VAL A 1 90 ? 6.123 1.156 -12.410 1.00 95.62 90 VAL A N 1
ATOM 703 C CA . VAL A 1 90 ? 7.253 0.678 -11.612 1.00 95.62 90 VAL A CA 1
ATOM 704 C C . VAL A 1 90 ? 7.689 1.828 -10.728 1.00 95.62 90 VAL A C 1
ATOM 706 O O . VAL A 1 90 ? 7.935 2.924 -11.225 1.00 95.62 90 VAL A O 1
ATOM 709 N N . ASN A 1 91 ? 7.736 1.610 -9.418 1.00 94.19 91 ASN A N 1
ATOM 710 C CA . ASN A 1 91 ? 8.192 2.636 -8.489 1.00 94.19 91 ASN A CA 1
ATOM 711 C C . ASN A 1 91 ? 9.208 2.089 -7.500 1.00 94.19 91 ASN A C 1
ATOM 713 O O . ASN A 1 91 ? 9.200 0.903 -7.175 1.00 94.19 91 ASN A O 1
ATOM 717 N N . ASN A 1 92 ? 10.047 2.980 -6.995 1.00 93.31 92 ASN A N 1
ATOM 718 C CA . ASN A 1 92 ? 10.980 2.672 -5.937 1.00 93.31 92 ASN A CA 1
ATOM 719 C C . ASN A 1 92 ? 11.157 3.870 -5.010 1.00 93.31 92 ASN A C 1
ATOM 721 O O . ASN A 1 92 ? 12.232 4.446 -4.942 1.00 93.31 92 ASN A O 1
ATOM 725 N N . PHE A 1 93 ? 10.098 4.270 -4.304 1.00 91.12 93 PHE A N 1
ATOM 726 C CA . PHE A 1 93 ? 10.196 5.357 -3.322 1.00 91.12 93 PHE A CA 1
ATOM 727 C C . PHE A 1 93 ? 11.116 5.015 -2.142 1.00 91.12 93 PHE A C 1
ATOM 729 O O . PHE A 1 93 ? 11.571 5.928 -1.463 1.00 91.12 93 PHE A O 1
ATOM 736 N N . SER A 1 94 ? 11.340 3.724 -1.865 1.00 89.62 94 SER A N 1
ATOM 737 C CA . SER A 1 94 ? 12.110 3.229 -0.712 1.00 89.62 94 SER A CA 1
ATOM 738 C C . SER A 1 94 ? 11.745 3.938 0.595 1.00 89.62 94 SER A C 1
ATOM 740 O O . SER A 1 94 ? 12.627 4.352 1.336 1.00 89.62 94 SER A O 1
ATOM 742 N N . LEU A 1 95 ? 10.440 4.119 0.844 1.00 91.62 95 LEU A N 1
ATOM 743 C CA . LEU A 1 95 ? 9.890 4.763 2.045 1.00 91.62 95 LEU A CA 1
ATOM 744 C C . LEU A 1 95 ? 10.404 6.200 2.297 1.00 91.62 95 LEU A C 1
ATOM 746 O O . LEU A 1 95 ? 10.484 6.611 3.449 1.00 91.62 95 LEU A O 1
ATOM 750 N N . SER A 1 96 ? 10.740 6.973 1.253 1.00 92.44 96 SER A N 1
ATOM 751 C CA . SER A 1 96 ? 11.124 8.389 1.404 1.00 92.44 96 SER A CA 1
ATOM 752 C C . SER A 1 96 ? 10.071 9.200 2.159 1.00 92.44 96 SER A C 1
ATOM 754 O O . SER A 1 96 ? 8.927 9.283 1.691 1.00 92.44 96 SER A O 1
ATOM 756 N N . GLY A 1 97 ? 10.467 9.851 3.251 1.00 94.56 97 GLY A N 1
ATOM 757 C CA . GLY A 1 97 ? 9.620 10.750 4.030 1.00 94.56 97 GLY A CA 1
ATOM 758 C C . GLY A 1 97 ? 10.259 11.210 5.345 1.00 94.56 97 GLY A C 1
ATOM 759 O O . GLY A 1 97 ? 11.314 10.705 5.733 1.00 94.56 97 GLY A O 1
ATOM 760 N N . PRO A 1 98 ? 9.606 12.138 6.060 1.00 95.25 98 PRO A N 1
ATOM 761 C CA . PRO A 1 98 ? 10.153 12.759 7.265 1.00 95.25 98 PRO A CA 1
ATOM 762 C C . PRO A 1 98 ? 9.936 11.920 8.539 1.00 95.25 98 PRO A C 1
ATOM 764 O O . PRO A 1 98 ? 10.418 12.286 9.606 1.00 95.25 98 PRO A O 1
ATOM 767 N N . GLY A 1 99 ? 9.247 10.779 8.434 1.00 95.38 99 GLY A N 1
ATOM 768 C CA . GLY A 1 99 ? 8.934 9.900 9.560 1.00 95.38 99 GLY A CA 1
ATOM 769 C C . GLY A 1 99 ? 7.641 10.276 10.282 1.00 95.38 99 GLY A C 1
ATOM 770 O O . GLY A 1 99 ? 7.057 11.339 10.062 1.00 95.38 99 GLY A O 1
ATOM 771 N N . LEU A 1 100 ? 7.177 9.372 11.144 1.00 95.62 100 LEU A N 1
ATOM 772 C CA . LEU A 1 100 ? 5.918 9.524 11.869 1.00 95.62 100 LEU A CA 1
ATOM 773 C C . LEU A 1 100 ? 5.967 10.703 12.846 1.00 95.62 100 LEU A C 1
ATOM 775 O O . LEU A 1 100 ? 4.999 11.453 12.950 1.00 95.62 100 LEU A O 1
ATOM 779 N N . GLU A 1 101 ? 7.101 10.885 13.524 1.00 93.88 101 GLU A N 1
ATOM 780 C CA . GLU A 1 101 ? 7.296 11.949 14.513 1.00 93.88 101 GLU A CA 1
ATOM 781 C C . GLU A 1 101 ? 7.002 13.340 13.935 1.00 93.88 101 GLU A C 1
ATOM 783 O O . GLU A 1 101 ? 6.320 14.146 14.571 1.00 93.88 101 GLU A O 1
ATOM 788 N N . PHE A 1 102 ? 7.446 13.597 12.701 1.00 94.81 102 PHE A N 1
ATOM 789 C CA . PHE A 1 102 ? 7.177 14.847 11.997 1.00 94.81 102 PHE A CA 1
ATOM 790 C C . PHE A 1 102 ? 5.671 15.104 11.857 1.00 94.81 102 PHE A C 1
ATOM 792 O O . PHE A 1 102 ? 5.187 16.168 12.238 1.00 94.81 102 PHE A O 1
ATOM 799 N N . PHE A 1 103 ? 4.905 14.125 11.369 1.00 94.75 103 PHE A N 1
ATOM 800 C CA . PHE A 1 103 ? 3.466 14.295 11.141 1.00 94.75 103 PHE A CA 1
ATOM 801 C C . PHE A 1 103 ? 2.671 14.439 12.439 1.00 94.75 103 PHE A C 1
ATOM 803 O O . PHE A 1 103 ? 1.728 15.230 12.491 1.00 94.75 103 PHE A O 1
ATOM 810 N N . ILE A 1 104 ? 3.069 13.726 13.495 1.00 94.31 104 ILE A N 1
ATOM 811 C CA . ILE A 1 104 ? 2.441 13.855 14.813 1.00 94.31 104 ILE A CA 1
ATOM 812 C C . ILE A 1 104 ? 2.691 15.240 15.414 1.00 94.31 104 ILE A C 1
ATOM 814 O O . ILE A 1 104 ? 1.749 15.858 15.906 1.00 94.31 104 ILE A O 1
ATOM 818 N N . LYS A 1 105 ? 3.920 15.767 15.320 1.00 92.81 105 LYS A N 1
ATOM 819 C CA . LYS A 1 105 ? 4.249 17.125 15.788 1.00 92.81 105 LYS A CA 1
ATOM 820 C C . LYS A 1 105 ? 3.456 18.204 15.049 1.00 92.81 105 LYS A C 1
ATOM 822 O O . LYS A 1 105 ? 2.979 19.140 15.678 1.00 92.81 105 LYS A O 1
ATOM 827 N N . GLN A 1 106 ? 3.285 18.049 13.738 1.00 92.12 106 GLN A N 1
ATOM 828 C CA . GLN A 1 106 ? 2.538 18.996 12.903 1.00 92.12 106 GLN A CA 1
ATOM 829 C C . GLN A 1 106 ? 1.010 18.859 13.035 1.00 92.12 106 GLN A C 1
ATOM 831 O O . GLN A 1 106 ? 0.273 19.717 12.560 1.00 92.12 106 GLN A O 1
ATOM 836 N N . GLY A 1 107 ? 0.507 17.777 13.639 1.00 93.00 107 GLY A N 1
ATOM 837 C CA . GLY A 1 107 ? -0.930 17.562 13.830 1.00 93.00 107 GLY A CA 1
ATOM 838 C C . GLY A 1 107 ? -1.735 17.430 12.533 1.00 93.00 107 GLY A C 1
ATOM 839 O O . GLY A 1 107 ? -2.947 17.642 12.538 1.00 93.00 107 GLY A O 1
ATOM 840 N N . VAL A 1 108 ? -1.090 17.059 11.421 1.00 90.69 108 VAL A N 1
ATOM 841 C CA . VAL A 1 108 ? -1.692 17.076 10.071 1.00 90.69 108 VAL A CA 1
ATOM 842 C C . VAL A 1 108 ? -2.920 16.174 9.914 1.00 90.69 108 VAL A C 1
ATOM 844 O O . VAL A 1 108 ? -3.726 16.387 9.012 1.00 90.69 108 VAL A O 1
ATOM 847 N N . TRP A 1 109 ? -3.076 15.171 10.782 1.00 92.56 109 TRP A N 1
ATOM 848 C CA . TRP A 1 109 ? -4.206 14.238 10.764 1.00 92.56 109 TRP A CA 1
ATOM 849 C C . TRP A 1 109 ? -5.293 14.558 11.801 1.00 92.56 109 TRP A C 1
ATOM 851 O O . TRP A 1 109 ? -6.321 13.884 11.820 1.00 92.56 109 TRP A O 1
ATOM 861 N N . HIS A 1 110 ? -5.116 15.574 12.657 1.00 91.81 110 HIS A N 1
ATOM 862 C CA . HIS A 1 110 ? -6.074 15.879 13.731 1.00 91.81 110 HIS A CA 1
ATOM 863 C C . HIS A 1 110 ? -7.470 16.219 13.194 1.00 91.81 110 HIS A C 1
ATOM 865 O O . HIS A 1 110 ? -8.480 15.792 13.753 1.00 91.81 110 HIS A O 1
ATOM 871 N N . GLU A 1 111 ? -7.521 16.922 12.064 1.00 90.69 111 GLU A N 1
ATOM 872 C CA . GLU A 1 111 ? -8.756 17.424 11.457 1.00 90.69 111 GLU A CA 1
ATOM 873 C C . GLU A 1 111 ? -9.511 16.387 10.614 1.00 90.69 111 GLU A C 1
ATOM 875 O O . GLU A 1 111 ? -10.600 16.660 10.109 1.00 90.69 111 GLU A O 1
ATOM 880 N N . PHE A 1 112 ? -8.972 15.177 10.462 1.00 91.75 112 PHE A N 1
ATOM 881 C CA . PHE A 1 112 ? -9.608 14.139 9.661 1.00 91.75 112 PHE A CA 1
ATOM 882 C C . PHE A 1 112 ? -10.825 13.615 10.417 1.00 91.75 112 PHE A C 1
ATOM 884 O O . PHE A 1 112 ? -10.693 13.178 11.554 1.00 91.75 112 PHE A O 1
ATOM 891 N N . THR A 1 113 ? -12.008 13.646 9.801 1.00 91.94 113 THR A N 1
ATOM 892 C CA . THR A 1 113 ? -13.279 13.210 10.421 1.00 91.94 113 THR A CA 1
ATOM 893 C C . THR A 1 113 ? -13.835 11.904 9.844 1.00 91.94 113 THR A C 1
ATOM 895 O O . THR A 1 113 ? -14.687 11.267 10.471 1.00 91.94 113 THR A O 1
ATOM 898 N N . LYS A 1 114 ? -13.359 11.510 8.657 1.00 92.19 114 LYS A N 1
ATOM 899 C CA . LYS A 1 114 ? -13.727 10.280 7.937 1.00 92.19 114 LYS A CA 1
ATOM 900 C C . LYS A 1 114 ? -12.786 9.128 8.287 1.00 92.19 114 LYS A C 1
ATOM 902 O O . LYS A 1 114 ? -11.784 9.332 8.971 1.00 92.19 114 LYS A O 1
ATOM 907 N N . GLU A 1 115 ? -13.099 7.935 7.795 1.00 94.50 115 GLU A N 1
ATOM 908 C CA . GLU A 1 115 ? -12.227 6.774 7.915 1.00 94.50 115 GLU A CA 1
ATOM 909 C C . GLU A 1 115 ? -10.828 7.042 7.370 1.00 94.50 115 GLU A C 1
ATOM 911 O O . GLU A 1 115 ? -10.639 7.587 6.278 1.00 94.50 115 GLU A O 1
ATOM 916 N N . PHE A 1 116 ? -9.846 6.664 8.184 1.00 91.06 116 PHE A N 1
ATOM 917 C CA . PHE A 1 116 ? -8.442 6.949 7.976 1.00 91.06 116 PHE A CA 1
ATOM 918 C C . PHE A 1 116 ? -7.599 5.706 8.244 1.00 91.06 116 PHE A C 1
ATOM 920 O O . PHE A 1 116 ? -7.607 5.151 9.342 1.00 91.06 116 PHE A O 1
ATOM 927 N N . HIS A 1 117 ? -6.836 5.274 7.241 1.00 96.81 117 HIS A N 1
ATOM 928 C CA . HIS A 1 117 ? -5.885 4.174 7.380 1.00 96.81 117 HIS A CA 1
ATOM 929 C C . HIS A 1 117 ? -4.465 4.740 7.499 1.00 96.81 117 HIS A C 1
ATOM 931 O O . HIS A 1 117 ? -3.852 5.136 6.503 1.00 96.81 117 HIS A O 1
ATOM 937 N N . LEU A 1 118 ? -3.924 4.763 8.717 1.00 96.94 118 LEU A N 1
ATOM 938 C CA . LEU A 1 118 ? -2.547 5.175 8.982 1.00 96.94 118 LEU A CA 1
ATOM 939 C C . LEU A 1 118 ? -1.598 4.035 8.608 1.00 96.94 118 LEU A C 1
ATOM 941 O O . LEU A 1 118 ? -1.553 3.006 9.281 1.00 96.94 118 LEU A O 1
ATOM 945 N N . SER A 1 119 ? -0.834 4.198 7.527 1.00 97.50 119 SER A N 1
ATOM 946 C CA . SER A 1 119 ? 0.116 3.178 7.088 1.00 97.50 119 SER A CA 1
ATOM 947 C C . SER A 1 119 ? 1.490 3.360 7.726 1.00 97.50 119 SER A C 1
ATOM 949 O O . SER A 1 119 ? 2.140 4.380 7.511 1.00 97.50 119 SER A O 1
ATOM 951 N N . ILE A 1 120 ? 1.987 2.311 8.383 1.00 97.31 120 ILE A N 1
ATOM 952 C CA . ILE A 1 120 ? 3.346 2.253 8.943 1.00 97.31 120 ILE A CA 1
ATOM 953 C C . ILE A 1 120 ? 4.127 1.048 8.415 1.00 97.31 120 ILE A C 1
ATOM 955 O O . ILE A 1 120 ? 3.528 0.081 7.938 1.00 97.31 120 ILE A O 1
ATOM 959 N N . MET A 1 121 ? 5.453 1.096 8.516 1.00 96.38 121 MET A N 1
ATOM 960 C CA . MET A 1 121 ? 6.336 -0.054 8.314 1.00 96.38 121 MET A CA 1
ATOM 961 C C . MET A 1 121 ? 7.504 0.009 9.295 1.00 96.38 121 MET A C 1
ATOM 963 O O . MET A 1 121 ? 8.127 1.060 9.443 1.00 96.38 121 MET A O 1
ATOM 967 N N . LEU A 1 122 ? 7.793 -1.125 9.935 1.00 94.81 122 LEU A N 1
ATOM 968 C CA . LEU A 1 122 ? 9.002 -1.321 10.732 1.00 94.81 122 LEU A CA 1
ATOM 969 C C . LEU A 1 122 ? 10.127 -1.736 9.774 1.00 94.81 122 LEU A C 1
ATOM 971 O O . LEU A 1 122 ? 9.953 -2.671 8.991 1.00 94.81 122 LEU A O 1
ATOM 975 N N . ILE A 1 123 ? 11.250 -1.023 9.796 1.00 91.94 123 ILE A N 1
ATOM 976 C CA . ILE A 1 123 ? 12.389 -1.204 8.880 1.00 91.94 123 ILE A CA 1
ATOM 977 C C . ILE A 1 123 ? 13.673 -1.637 9.593 1.00 91.94 123 ILE A C 1
ATOM 979 O O . ILE A 1 123 ? 14.698 -1.844 8.939 1.00 91.94 123 ILE A O 1
ATOM 983 N N . GLY A 1 124 ? 13.627 -1.808 10.917 1.00 87.44 124 GLY A N 1
ATOM 984 C CA . GLY A 1 124 ? 14.721 -2.385 11.689 1.00 87.44 124 GLY A CA 1
ATOM 985 C C . GLY A 1 124 ? 15.235 -3.699 11.080 1.00 87.44 124 GLY A C 1
ATOM 986 O O . GLY A 1 124 ? 14.472 -4.630 10.807 1.00 87.44 124 GLY A O 1
ATOM 987 N N . LYS A 1 125 ? 16.556 -3.786 10.877 1.00 86.56 125 LYS A N 1
ATOM 988 C CA . LYS A 1 125 ? 17.207 -4.968 10.278 1.00 86.56 125 LYS A CA 1
ATOM 989 C C . LYS A 1 125 ? 17.134 -6.210 11.175 1.00 86.56 125 LYS A C 1
ATOM 991 O O . LYS A 1 125 ? 17.143 -7.325 10.671 1.00 86.56 125 LYS A O 1
ATOM 996 N N . THR A 1 126 ? 17.047 -6.015 12.489 1.00 89.06 126 THR A N 1
ATOM 997 C CA . THR A 1 126 ? 16.932 -7.078 13.498 1.00 89.06 126 THR A CA 1
ATOM 998 C C . THR A 1 126 ? 15.563 -7.030 14.177 1.00 89.06 126 THR A C 1
ATOM 1000 O O . THR A 1 126 ? 14.911 -5.982 14.168 1.00 89.06 126 THR A O 1
ATOM 1003 N N . ALA A 1 127 ? 15.139 -8.137 14.796 1.00 88.31 127 ALA A N 1
ATOM 1004 C CA . ALA A 1 127 ? 13.906 -8.182 15.589 1.00 88.31 127 ALA A CA 1
ATOM 1005 C C . ALA A 1 127 ? 13.906 -7.106 16.693 1.00 88.31 127 ALA A C 1
ATOM 1007 O O . ALA A 1 127 ? 12.977 -6.309 16.784 1.00 88.31 127 ALA A O 1
ATOM 1008 N N . GLU A 1 128 ? 15.012 -6.975 17.432 1.00 90.88 128 GLU A N 1
ATOM 1009 C CA . GLU A 1 128 ? 15.171 -5.943 18.467 1.00 90.88 128 GLU A CA 1
ATOM 1010 C C . GLU A 1 128 ? 15.142 -4.511 17.891 1.00 90.88 128 GLU A C 1
ATOM 1012 O O . GLU A 1 128 ? 14.643 -3.576 18.514 1.00 90.88 128 GLU A O 1
ATOM 1017 N N . GLY A 1 129 ? 15.645 -4.307 16.669 1.00 92.81 129 GLY A N 1
ATOM 1018 C CA . GLY A 1 129 ? 15.505 -3.035 15.957 1.00 92.81 129 GLY A CA 1
ATOM 1019 C C . GLY A 1 129 ? 14.042 -2.697 15.658 1.00 92.81 129 GLY A C 1
ATOM 1020 O O . GLY A 1 129 ? 13.594 -1.592 15.961 1.00 92.81 129 GLY A O 1
ATOM 1021 N N . ARG A 1 130 ? 13.281 -3.658 15.118 1.00 94.19 130 ARG A N 1
ATOM 1022 C CA . ARG A 1 130 ? 11.846 -3.483 14.827 1.00 94.19 130 ARG A CA 1
ATOM 1023 C C . ARG A 1 130 ? 11.021 -3.285 16.092 1.00 94.19 130 ARG A C 1
ATOM 1025 O O . ARG A 1 130 ? 10.133 -2.440 16.108 1.00 94.19 130 ARG A O 1
ATOM 1032 N N . LYS A 1 131 ? 11.354 -3.989 17.171 1.00 95.19 131 LYS A N 1
ATOM 1033 C CA . LYS A 1 131 ? 10.755 -3.805 18.495 1.00 95.19 131 LYS A CA 1
ATOM 1034 C C . LYS A 1 131 ? 10.950 -2.383 19.020 1.00 95.19 131 LYS A C 1
ATOM 1036 O O . LYS A 1 131 ? 9.982 -1.761 19.454 1.00 95.19 131 LYS A O 1
ATOM 1041 N N . ARG A 1 132 ? 12.172 -1.840 18.947 1.00 96.00 132 ARG A N 1
ATOM 1042 C CA . ARG A 1 132 ? 12.452 -0.444 19.331 1.00 96.00 132 ARG A CA 1
ATOM 1043 C C . ARG A 1 132 ? 11.646 0.552 18.498 1.00 96.00 132 ARG A C 1
ATOM 1045 O O . ARG A 1 132 ? 11.064 1.477 19.060 1.00 96.00 132 ARG A O 1
ATOM 1052 N N . GLU A 1 133 ? 11.546 0.337 17.187 1.00 95.94 133 GLU A N 1
ATOM 1053 C CA . GLU A 1 133 ? 10.695 1.159 16.317 1.00 95.94 133 GLU A CA 1
ATOM 1054 C C . GLU A 1 133 ? 9.210 1.050 16.684 1.00 95.94 133 GLU A C 1
ATOM 1056 O O . GLU A 1 133 ? 8.528 2.069 16.760 1.00 95.94 133 GLU A O 1
ATOM 1061 N N . ALA A 1 134 ? 8.706 -0.155 16.965 1.00 97.25 134 ALA A N 1
ATOM 1062 C CA . ALA A 1 134 ? 7.324 -0.370 17.385 1.00 97.25 134 ALA A CA 1
ATOM 1063 C C . ALA A 1 134 ? 7.019 0.346 18.710 1.00 97.25 134 ALA A C 1
ATOM 1065 O O . ALA A 1 134 ? 5.997 1.021 18.817 1.00 97.25 134 ALA A O 1
ATOM 1066 N N . LEU A 1 135 ? 7.919 0.258 19.697 1.00 97.81 135 LEU A N 1
ATOM 1067 C CA . LEU A 1 135 ? 7.794 0.972 20.973 1.00 97.81 135 LEU A CA 1
ATOM 1068 C C . LEU A 1 135 ? 7.751 2.487 20.765 1.00 97.81 135 LEU A C 1
ATOM 1070 O O . LEU A 1 135 ? 6.923 3.161 21.377 1.00 97.81 135 LEU A O 1
ATOM 1074 N N . HIS A 1 136 ? 8.598 3.011 19.879 1.00 97.31 136 HIS A N 1
ATOM 1075 C CA . HIS A 1 136 ? 8.619 4.434 19.552 1.00 97.31 136 HIS A CA 1
ATOM 1076 C C . HIS A 1 136 ? 7.342 4.886 18.826 1.00 97.31 136 HIS A C 1
ATOM 1078 O O . HIS A 1 136 ? 6.761 5.914 19.157 1.00 97.31 136 HIS A O 1
ATOM 1084 N N . ILE A 1 137 ? 6.840 4.098 17.873 1.00 97.19 137 ILE A N 1
ATOM 1085 C CA . ILE A 1 137 ? 5.559 4.382 17.212 1.00 97.19 137 ILE A CA 1
ATOM 1086 C C . ILE A 1 137 ? 4.422 4.419 18.235 1.00 97.19 137 ILE A C 1
ATOM 1088 O O . ILE A 1 137 ? 3.593 5.330 18.199 1.00 97.19 137 ILE A O 1
ATOM 1092 N N . VAL A 1 138 ? 4.384 3.455 19.160 1.00 97.62 138 VAL A N 1
ATOM 1093 C CA . VAL A 1 138 ? 3.369 3.428 20.216 1.00 97.62 138 VAL A CA 1
ATOM 1094 C C . VAL A 1 138 ? 3.496 4.646 21.121 1.00 97.62 138 VAL A C 1
ATOM 1096 O O . VAL A 1 138 ? 2.480 5.281 21.382 1.00 97.62 138 VAL A O 1
ATOM 1099 N N . SER A 1 139 ? 4.701 5.035 21.548 1.00 96.50 139 SER A N 1
ATOM 1100 C CA . SER A 1 139 ? 4.869 6.211 22.413 1.00 96.50 139 SER A CA 1
ATOM 1101 C C . SER A 1 139 ? 4.417 7.513 21.740 1.00 96.50 139 SER A C 1
ATOM 1103 O O . SER A 1 139 ? 3.813 8.358 22.401 1.00 96.50 139 SER A O 1
ATOM 1105 N N . LEU A 1 140 ? 4.622 7.653 20.426 1.00 95.56 140 LEU A N 1
ATOM 1106 C CA . LEU A 1 140 ? 4.123 8.790 19.648 1.00 95.56 140 LEU A CA 1
ATOM 1107 C C . LEU A 1 140 ? 2.593 8.776 19.506 1.00 95.56 140 LEU A C 1
ATOM 1109 O O . LEU A 1 140 ? 1.947 9.821 19.628 1.00 95.56 140 LEU A O 1
ATOM 1113 N N . LEU A 1 141 ? 2.001 7.612 19.221 1.00 94.81 141 LEU A N 1
ATOM 1114 C CA . LEU A 1 141 ? 0.581 7.491 18.874 1.00 94.81 141 LEU A CA 1
ATOM 1115 C C . LEU A 1 141 ? -0.355 7.365 20.075 1.00 94.81 141 LEU A C 1
ATOM 1117 O O . LEU A 1 141 ? -1.472 7.870 19.995 1.00 94.81 141 LEU A O 1
ATOM 1121 N N . GLN A 1 142 ? 0.082 6.744 21.176 1.00 91.50 142 GLN A N 1
ATOM 1122 C CA . GLN A 1 142 ? -0.758 6.414 22.337 1.00 91.50 142 GLN A CA 1
ATOM 1123 C C . GLN A 1 142 ? -1.577 7.619 22.814 1.00 91.50 142 GLN A C 1
ATOM 1125 O O . GLN A 1 142 ? -2.752 7.459 23.116 1.00 91.50 142 GLN A O 1
ATOM 1130 N N . TRP A 1 143 ? -0.990 8.820 22.825 1.00 87.38 143 TRP A N 1
ATOM 1131 C CA . TRP A 1 143 ? -1.676 10.052 23.229 1.00 87.38 143 TRP A CA 1
ATOM 1132 C C . TRP A 1 143 ? -2.145 10.916 22.062 1.00 87.38 143 TRP A C 1
ATOM 1134 O O . TRP A 1 143 ? -3.207 11.535 22.137 1.00 87.38 143 TRP A O 1
ATOM 1144 N N . SER A 1 144 ? -1.371 10.981 20.976 1.00 90.94 144 SER A N 1
ATOM 1145 C CA . SER A 1 144 ? -1.716 11.843 19.842 1.00 90.94 144 SER A CA 1
ATOM 1146 C C . SER A 1 144 ? -2.972 11.372 19.116 1.00 90.94 144 SER A C 1
ATOM 1148 O O . SER A 1 144 ? -3.730 12.208 18.628 1.00 90.94 144 SER A O 1
ATOM 1150 N N . ILE A 1 145 ? -3.266 10.069 19.120 1.00 90.06 145 ILE A N 1
ATOM 1151 C CA . ILE A 1 145 ? -4.429 9.533 18.416 1.00 90.06 145 ILE A CA 1
ATOM 1152 C C . ILE A 1 145 ? -5.765 10.028 18.979 1.00 90.06 145 ILE A C 1
ATOM 1154 O O . ILE A 1 145 ? -6.706 10.237 18.219 1.00 90.06 145 ILE A O 1
ATOM 1158 N N . TYR A 1 146 ? -5.840 10.334 20.280 1.00 89.81 146 TYR A N 1
ATOM 1159 C CA . TYR A 1 146 ? -7.036 10.924 20.900 1.00 89.81 146 TYR A CA 1
ATOM 1160 C C . TYR A 1 146 ? -7.354 12.333 20.376 1.00 89.81 146 TYR A C 1
ATOM 1162 O O . TYR A 1 146 ? -8.488 12.811 20.496 1.00 89.81 146 TYR A O 1
ATOM 1170 N N . LYS A 1 147 ? -6.368 13.002 19.765 1.00 92.25 147 LYS A N 1
ATOM 1171 C CA . LYS A 1 147 ? -6.549 14.298 19.102 1.00 92.25 147 LYS A CA 1
ATOM 1172 C C . LYS A 1 147 ? -7.154 14.154 17.704 1.00 92.25 147 LYS A C 1
ATOM 1174 O O . LYS A 1 147 ? -7.599 15.148 17.142 1.00 92.25 147 LYS A O 1
ATOM 1179 N N . PHE A 1 148 ? -7.196 12.946 17.138 1.00 92.62 148 PHE A N 1
ATOM 1180 C CA . PHE A 1 148 ? -7.711 12.723 15.791 1.00 92.62 148 PHE A CA 1
ATOM 1181 C C . PHE A 1 148 ? -9.237 12.720 15.857 1.00 92.62 148 PHE A C 1
ATOM 1183 O O . PHE A 1 148 ? -9.835 11.875 16.529 1.00 92.62 148 PHE A O 1
ATOM 1190 N N . LYS A 1 149 ? -9.899 13.630 15.136 1.00 92.00 149 LYS A N 1
ATOM 1191 C CA . LYS A 1 149 ? -11.370 13.680 15.112 1.00 92.00 149 LYS A CA 1
ATOM 1192 C C . LYS A 1 149 ? -11.980 12.353 14.629 1.00 92.00 149 LYS A C 1
ATOM 1194 O O . LYS A 1 149 ? -12.995 11.922 15.165 1.00 92.00 149 LYS A O 1
ATOM 1199 N N . ALA A 1 150 ? -11.330 11.655 13.697 1.00 88.06 150 ALA A N 1
ATOM 1200 C CA . ALA A 1 150 ? -11.730 10.338 13.200 1.00 88.06 150 ALA A CA 1
ATOM 1201 C C . ALA A 1 150 ? -11.666 9.244 14.277 1.00 88.06 150 A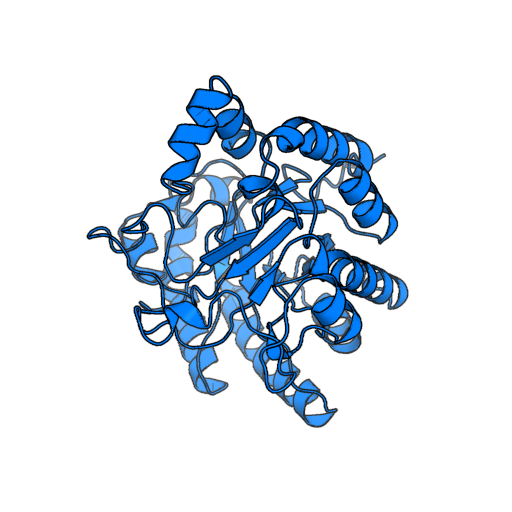LA A C 1
ATOM 1203 O O . ALA A 1 150 ? -12.503 8.340 14.279 1.00 88.06 150 ALA A O 1
ATOM 1204 N N . TYR A 1 151 ? -10.712 9.327 15.214 1.00 88.19 151 TYR A N 1
ATOM 1205 C CA . TYR A 1 151 ? -10.582 8.353 16.301 1.00 88.19 151 TYR A CA 1
ATOM 1206 C C . TYR A 1 151 ? -11.774 8.413 17.261 1.00 88.19 151 TYR A C 1
ATOM 1208 O O . TYR A 1 151 ? -12.265 7.370 17.682 1.00 88.19 151 TYR A O 1
ATOM 1216 N N . ARG A 1 152 ? -12.316 9.611 17.527 1.00 84.06 152 ARG A N 1
ATOM 1217 C CA . ARG A 1 152 ? -13.527 9.793 18.356 1.00 84.06 152 ARG A CA 1
ATOM 1218 C C . ARG A 1 152 ? -14.756 9.075 17.795 1.00 84.06 152 ARG A C 1
ATOM 1220 O O . ARG A 1 152 ? -15.652 8.731 18.550 1.00 84.06 152 ARG A O 1
ATOM 1227 N N . ASN A 1 153 ? -14.765 8.824 16.488 1.00 83.12 153 ASN A N 1
ATOM 1228 C CA . ASN A 1 153 ? -15.811 8.073 15.798 1.00 83.12 153 ASN A CA 1
ATOM 1229 C C . ASN A 1 153 ? -15.413 6.608 15.520 1.00 83.12 153 ASN A C 1
ATOM 1231 O O . ASN A 1 153 ? -16.096 5.929 14.758 1.00 83.12 153 ASN A O 1
ATOM 1235 N N . SER A 1 154 ? -14.289 6.141 16.079 1.00 83.75 154 SER A N 1
ATOM 1236 C CA . SER A 1 154 ? -13.720 4.800 15.878 1.00 83.75 154 SER A CA 1
ATOM 1237 C C . SER A 1 154 ? -13.375 4.460 14.420 1.00 83.75 154 SER A C 1
ATOM 1239 O O . SER A 1 154 ? -13.505 3.316 13.995 1.00 83.75 154 SER A O 1
ATOM 1241 N N . LYS A 1 155 ? -12.904 5.445 13.642 1.00 88.06 155 LYS A N 1
ATOM 1242 C CA . LYS A 1 155 ? -12.665 5.310 12.191 1.00 88.06 155 LYS A CA 1
ATOM 1243 C C . LYS A 1 155 ? -11.186 5.254 11.790 1.00 88.06 155 LYS A C 1
ATOM 1245 O O . LYS A 1 155 ? -10.843 5.578 10.656 1.00 88.06 155 LYS A O 1
ATOM 1250 N N . VAL A 1 156 ? -10.287 4.907 12.710 1.00 94.94 156 VAL A N 1
ATOM 1251 C CA . VAL A 1 156 ? -8.840 4.863 12.435 1.00 94.94 156 VAL A CA 1
ATOM 1252 C C . VAL A 1 156 ? -8.356 3.420 12.402 1.00 94.94 156 VAL A C 1
ATOM 1254 O O . VAL A 1 156 ? -8.486 2.701 13.388 1.00 94.94 156 VAL A O 1
ATOM 1257 N N . PHE A 1 157 ? -7.758 3.021 11.282 1.00 97.31 157 PHE A N 1
ATOM 1258 C CA . PHE A 1 157 ? -7.107 1.724 11.114 1.00 97.31 157 PHE A CA 1
ATOM 1259 C C . PHE A 1 157 ? -5.595 1.895 11.082 1.00 97.31 157 PHE A C 1
ATOM 1261 O O . PHE A 1 157 ? -5.075 2.803 10.430 1.00 97.31 157 PHE A O 1
ATOM 1268 N N . LEU A 1 158 ? -4.877 0.975 11.724 1.00 97.69 158 LEU A N 1
ATOM 1269 C CA . LEU A 1 158 ? -3.435 0.860 11.555 1.00 97.69 158 LEU A CA 1
ATOM 1270 C C . LEU A 1 158 ? -3.152 -0.087 10.389 1.00 97.69 158 LEU A C 1
ATOM 1272 O O . LEU A 1 158 ? -3.309 -1.299 10.511 1.00 97.69 158 LEU A O 1
ATOM 1276 N N . ASN A 1 159 ? -2.715 0.442 9.250 1.00 97.81 159 ASN A N 1
ATOM 1277 C CA . ASN A 1 159 ? -2.255 -0.384 8.141 1.00 97.81 159 ASN A CA 1
ATOM 1278 C C . ASN A 1 159 ? -0.770 -0.723 8.324 1.00 97.81 159 ASN A C 1
ATOM 1280 O O . ASN A 1 159 ? 0.123 0.044 7.948 1.00 97.81 159 ASN A O 1
ATOM 1284 N N . TRP A 1 160 ? -0.506 -1.901 8.872 1.00 97.75 160 TRP A N 1
ATOM 1285 C CA . TRP A 1 160 ? 0.837 -2.405 9.098 1.00 97.75 160 TRP A CA 1
ATOM 1286 C C . TRP A 1 160 ? 1.373 -3.081 7.834 1.00 97.75 160 TRP A C 1
ATOM 1288 O O . TRP A 1 160 ? 0.962 -4.178 7.457 1.00 97.75 160 TRP A O 1
ATOM 1298 N N . ASN A 1 161 ? 2.268 -2.384 7.139 1.00 96.06 161 ASN A N 1
ATOM 1299 C CA . ASN A 1 161 ? 2.952 -2.888 5.957 1.00 96.06 161 ASN A CA 1
ATOM 1300 C C . ASN A 1 161 ? 4.161 -3.718 6.382 1.00 96.06 161 ASN A C 1
ATOM 1302 O O . ASN A 1 161 ? 5.070 -3.192 7.023 1.00 96.06 161 ASN A O 1
ATOM 1306 N N . ILE A 1 162 ? 4.140 -5.004 6.041 1.00 91.50 162 ILE A N 1
ATOM 1307 C CA . ILE A 1 162 ? 5.152 -5.974 6.453 1.00 91.50 162 ILE A CA 1
ATOM 1308 C C . ILE A 1 162 ? 5.918 -6.510 5.244 1.00 91.50 162 ILE A C 1
ATOM 1310 O O . ILE A 1 162 ? 5.383 -6.641 4.139 1.00 91.50 162 ILE A O 1
ATOM 1314 N N . SER A 1 163 ? 7.185 -6.848 5.465 1.00 72.50 163 SER A N 1
ATOM 1315 C CA . SER A 1 163 ? 7.985 -7.597 4.495 1.00 72.50 163 SER A CA 1
ATOM 1316 C C . SER A 1 163 ? 7.509 -9.052 4.429 1.00 72.50 163 SER A C 1
ATOM 1318 O O . SER A 1 163 ? 7.035 -9.600 5.425 1.00 72.50 163 SER A O 1
ATOM 1320 N N . CYS A 1 164 ? 7.622 -9.690 3.260 1.00 68.69 164 CYS A N 1
ATOM 1321 C CA . CYS A 1 164 ? 7.340 -11.123 3.161 1.00 68.69 164 CYS A CA 1
ATOM 1322 C C . CYS A 1 164 ? 8.390 -11.915 3.957 1.00 68.69 164 CYS A C 1
ATOM 1324 O O . CYS A 1 164 ? 9.568 -11.564 3.883 1.00 68.69 164 CYS A O 1
ATOM 1326 N N . PRO A 1 165 ? 7.997 -12.969 4.692 1.00 63.09 165 PRO A N 1
ATOM 1327 C CA . PRO A 1 165 ? 8.968 -13.902 5.248 1.00 63.09 165 PRO A CA 1
ATOM 1328 C C . PRO A 1 165 ? 9.681 -14.648 4.113 1.00 63.09 165 PRO A C 1
ATOM 1330 O O . PRO A 1 165 ? 9.077 -14.924 3.073 1.00 63.09 165 PRO A O 1
ATOM 1333 N N . ASN A 1 166 ? 10.951 -14.991 4.327 1.00 61.19 166 ASN A N 1
ATOM 1334 C CA . ASN A 1 166 ? 11.705 -15.838 3.404 1.00 61.19 166 ASN A CA 1
ATOM 1335 C C . ASN A 1 166 ? 11.096 -17.253 3.335 1.00 61.19 166 ASN A C 1
ATOM 1337 O O . ASN A 1 166 ? 10.354 -17.685 4.221 1.00 61.19 166 ASN A O 1
ATOM 1341 N N . THR A 1 167 ? 11.408 -17.992 2.272 1.00 53.81 167 THR A N 1
ATOM 1342 C CA . THR A 1 167 ? 10.914 -19.358 2.061 1.00 53.81 167 THR A CA 1
ATOM 1343 C C . THR A 1 167 ? 11.666 -20.361 2.940 1.00 53.81 167 THR A C 1
ATOM 1345 O O . THR A 1 167 ? 12.868 -20.538 2.775 1.00 53.81 167 THR A O 1
ATOM 1348 N N . GLY A 1 168 ? 10.959 -21.026 3.857 1.00 53.75 168 GLY A N 1
ATOM 1349 C CA . GLY A 1 168 ? 11.490 -22.069 4.747 1.00 53.75 168 GLY A CA 1
ATOM 1350 C C . GLY A 1 168 ? 10.639 -22.208 6.013 1.00 53.75 168 GLY A C 1
ATOM 1351 O O . GLY A 1 168 ? 9.949 -21.259 6.387 1.00 53.75 168 GLY A O 1
ATOM 1352 N N . HIS A 1 169 ? 10.643 -23.380 6.658 1.00 59.78 169 HIS A N 1
ATOM 1353 C CA . HIS A 1 169 ? 9.898 -23.590 7.909 1.00 59.78 169 HIS A CA 1
ATOM 1354 C C . HIS A 1 169 ? 10.462 -22.734 9.051 1.00 59.78 169 HIS A C 1
ATOM 1356 O O . HIS A 1 169 ? 9.692 -22.032 9.707 1.00 59.78 169 HIS A O 1
ATOM 1362 N N . ASP A 1 170 ? 11.786 -22.704 9.200 1.00 63.22 170 ASP A N 1
ATOM 1363 C CA . ASP A 1 170 ? 12.467 -21.917 10.236 1.00 63.22 170 ASP A CA 1
ATOM 1364 C C . ASP A 1 170 ? 12.268 -20.414 10.012 1.00 63.22 170 ASP A C 1
ATOM 1366 O O . ASP A 1 170 ? 11.830 -19.700 10.905 1.00 63.22 170 ASP A O 1
ATOM 1370 N N . ALA A 1 171 ? 12.407 -19.947 8.766 1.00 74.38 171 ALA A N 1
ATOM 1371 C CA . ALA A 1 171 ? 12.157 -18.550 8.408 1.00 74.38 171 ALA A CA 1
ATOM 1372 C C . ALA A 1 171 ? 10.711 -18.090 8.694 1.00 74.38 171 ALA A C 1
ATOM 1374 O O . ALA A 1 171 ? 10.480 -16.927 9.033 1.00 74.38 171 ALA A O 1
ATOM 1375 N N . GLN A 1 172 ? 9.720 -18.981 8.560 1.00 81.62 172 GLN A N 1
ATOM 1376 C CA . GLN A 1 172 ? 8.335 -18.679 8.935 1.00 81.62 172 GLN A CA 1
ATOM 1377 C C . GLN A 1 172 ? 8.139 -18.666 10.454 1.00 81.62 172 GLN A C 1
ATOM 1379 O O . GLN A 1 172 ? 7.372 -17.837 10.945 1.00 81.62 172 GLN A O 1
ATOM 1384 N N . ALA A 1 173 ? 8.794 -19.570 11.186 1.00 76.38 173 ALA A N 1
ATOM 1385 C CA . ALA A 1 173 ? 8.748 -19.603 12.644 1.00 76.38 173 ALA A CA 1
ATOM 1386 C C . ALA A 1 173 ? 9.396 -18.345 13.245 1.00 76.38 173 ALA A C 1
ATOM 1388 O O . ALA A 1 173 ? 8.766 -17.674 14.060 1.00 76.38 173 ALA A O 1
ATOM 1389 N N . ASP A 1 174 ? 10.574 -17.959 12.753 1.00 81.62 174 ASP A N 1
ATOM 1390 C CA . ASP A 1 174 ? 11.281 -16.739 13.152 1.00 81.62 174 ASP A CA 1
ATOM 1391 C C . ASP A 1 174 ? 10.450 -15.486 12.867 1.00 81.62 174 ASP A C 1
ATOM 1393 O O . ASP A 1 174 ? 10.329 -14.591 13.709 1.00 81.62 174 ASP A O 1
ATOM 1397 N N . PHE A 1 175 ? 9.821 -15.433 11.687 1.00 86.81 175 PHE A N 1
ATOM 1398 C CA . PHE A 1 175 ? 8.900 -14.355 11.346 1.00 86.81 175 PHE A CA 1
ATOM 1399 C C . PHE A 1 175 ? 7.720 -14.292 12.316 1.00 86.81 175 PHE A C 1
ATOM 1401 O O . PHE A 1 175 ? 7.360 -13.205 12.755 1.00 86.81 175 PHE A O 1
ATOM 1408 N N . LEU A 1 176 ? 7.104 -15.431 12.649 1.00 87.12 176 LEU A N 1
ATOM 1409 C CA . LEU A 1 176 ? 5.983 -15.473 13.588 1.00 87.12 176 LEU A CA 1
ATOM 1410 C C . LEU A 1 176 ? 6.404 -15.011 14.985 1.00 87.12 176 LEU A C 1
ATOM 1412 O O . LEU A 1 176 ? 5.685 -14.214 15.580 1.00 87.12 176 LEU A O 1
ATOM 1416 N N . GLY A 1 177 ? 7.572 -15.440 15.471 1.00 86.06 177 GLY A N 1
ATOM 1417 C CA . GLY A 1 177 ? 8.105 -15.001 16.760 1.00 86.06 177 GLY A CA 1
ATOM 1418 C C . GLY A 1 177 ? 8.310 -13.486 16.813 1.00 86.06 177 GLY A C 1
ATOM 1419 O O . GLY A 1 177 ? 7.815 -12.821 17.724 1.00 86.06 177 GLY A O 1
ATOM 1420 N N . SER A 1 178 ? 8.961 -12.911 15.795 1.00 88.88 178 SER A N 1
ATOM 1421 C CA . SER A 1 178 ? 9.147 -11.454 15.727 1.00 88.88 178 SER A CA 1
ATOM 1422 C C . SER A 1 178 ? 7.819 -10.714 15.548 1.00 88.88 178 SER A C 1
ATOM 1424 O O . SER A 1 178 ? 7.593 -9.686 16.185 1.00 88.88 178 SER A O 1
ATOM 1426 N N . PHE A 1 179 ? 6.912 -11.249 14.728 1.00 93.31 179 PHE A N 1
ATOM 1427 C CA . PHE A 1 179 ?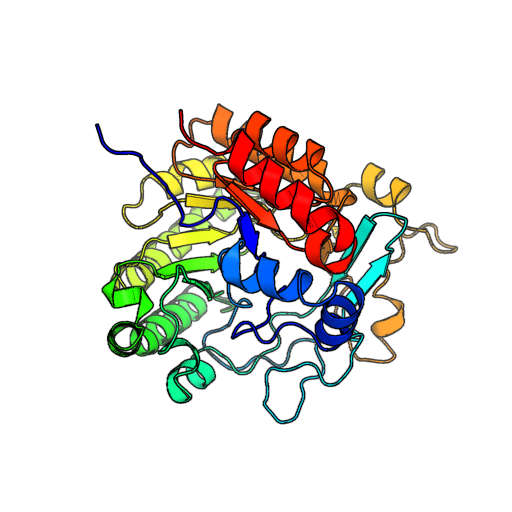 5.589 -10.676 14.511 1.00 93.31 179 PHE A CA 1
ATOM 1428 C C . PHE A 1 179 ? 4.779 -10.624 15.807 1.00 93.31 179 PHE A C 1
ATOM 1430 O O . PHE A 1 179 ? 4.129 -9.616 16.062 1.00 93.31 179 PHE A O 1
ATOM 1437 N N . GLU A 1 180 ? 4.789 -11.682 16.620 1.00 94.94 180 GLU A N 1
ATOM 1438 C CA . GLU A 1 180 ? 4.047 -11.739 17.884 1.00 94.94 180 GLU A CA 1
ATOM 1439 C C . GLU A 1 180 ? 4.521 -10.674 18.874 1.00 94.94 180 GLU A C 1
ATOM 1441 O O . GLU A 1 180 ? 3.697 -9.985 19.486 1.00 94.94 180 GLU A O 1
ATOM 1446 N N . GLU A 1 181 ? 5.835 -10.478 18.988 1.00 94.88 181 GLU A N 1
ATOM 1447 C CA . GLU A 1 181 ? 6.395 -9.432 19.840 1.00 94.88 181 GLU A CA 1
ATOM 1448 C C . GLU A 1 181 ? 6.033 -8.027 19.332 1.00 94.88 181 GLU A C 1
ATOM 1450 O O . GLU A 1 181 ? 5.558 -7.185 20.103 1.00 94.88 181 GLU A O 1
ATOM 1455 N N . GLU A 1 182 ? 6.190 -7.787 18.028 1.00 96.31 182 GLU A N 1
ATOM 1456 C CA . GLU A 1 182 ? 5.823 -6.529 17.369 1.00 96.31 182 GLU A CA 1
ATOM 1457 C C . GLU A 1 182 ? 4.311 -6.245 17.510 1.00 96.31 182 GLU A C 1
ATOM 1459 O O . GLU A 1 182 ? 3.908 -5.133 17.868 1.00 96.31 182 GLU A O 1
ATOM 1464 N N . TYR A 1 183 ? 3.464 -7.262 17.328 1.00 97.62 183 TYR A N 1
ATOM 1465 C CA . TYR A 1 183 ? 2.015 -7.194 17.515 1.00 97.62 183 TYR A CA 1
ATOM 1466 C C . TYR A 1 183 ? 1.644 -6.852 18.959 1.00 97.62 183 TYR A C 1
ATOM 1468 O O . TYR A 1 183 ? 0.796 -5.985 19.181 1.00 97.62 183 TYR A O 1
ATOM 1476 N N . ARG A 1 184 ? 2.274 -7.489 19.956 1.00 97.81 184 ARG A N 1
ATOM 1477 C CA . ARG A 1 184 ? 2.015 -7.216 21.381 1.00 97.81 184 ARG A CA 1
ATOM 1478 C C . ARG A 1 184 ? 2.262 -5.748 21.727 1.00 97.81 184 ARG A C 1
ATOM 1480 O O . ARG A 1 184 ? 1.575 -5.189 22.575 1.00 97.81 184 ARG A O 1
ATOM 1487 N N . ILE A 1 185 ? 3.225 -5.115 21.062 1.00 98.06 185 ILE A N 1
ATOM 1488 C CA . ILE A 1 185 ? 3.507 -3.690 21.231 1.00 98.06 185 ILE A CA 1
ATOM 1489 C C . ILE A 1 185 ? 2.464 -2.848 20.492 1.00 98.06 185 ILE A C 1
ATOM 1491 O O . ILE A 1 185 ? 1.786 -2.041 21.125 1.00 98.06 185 ILE A O 1
ATOM 1495 N N . LEU A 1 186 ? 2.289 -3.053 19.183 1.00 97.62 186 LEU A N 1
ATOM 1496 C CA . LEU A 1 186 ? 1.389 -2.236 18.357 1.00 97.62 186 LEU A CA 1
ATOM 1497 C C . LEU A 1 186 ? -0.081 -2.322 18.803 1.00 97.62 186 LEU A C 1
ATOM 1499 O O . LEU A 1 186 ? -0.800 -1.325 18.757 1.00 97.62 186 LEU A O 1
ATOM 1503 N N . SER A 1 187 ? -0.524 -3.479 19.300 1.00 97.25 187 SER A N 1
ATOM 1504 C CA . SER A 1 187 ? -1.884 -3.685 19.825 1.00 97.25 187 SER A CA 1
ATOM 1505 C C . SER A 1 187 ? -2.206 -2.850 21.070 1.00 97.25 187 SER A C 1
ATOM 1507 O O . SER A 1 187 ? -3.382 -2.630 21.358 1.00 97.25 187 SER A O 1
ATOM 1509 N N . ARG A 1 188 ? -1.208 -2.277 21.763 1.00 96.56 188 ARG A N 1
ATOM 1510 C CA . ARG A 1 188 ? -1.429 -1.325 22.875 1.00 96.56 188 ARG A CA 1
ATOM 1511 C C . ARG A 1 188 ? -2.137 -0.044 22.432 1.00 96.56 188 ARG A C 1
ATOM 1513 O O . ARG A 1 188 ? -2.717 0.639 23.273 1.00 96.56 188 ARG A O 1
ATOM 1520 N N . LEU A 1 189 ? -2.121 0.261 21.131 1.00 95.19 189 LEU A N 1
ATOM 1521 C CA . LEU A 1 189 ? -2.899 1.351 20.534 1.00 95.19 189 LEU A CA 1
ATOM 1522 C C . LEU A 1 189 ? -4.400 1.047 20.476 1.00 95.19 189 LEU A C 1
ATOM 1524 O O . LEU A 1 189 ? -5.189 1.967 20.291 1.00 95.19 189 LEU A O 1
ATOM 1528 N N . ARG A 1 190 ? -4.793 -0.229 20.616 1.00 93.75 190 ARG A N 1
ATOM 1529 C CA . ARG A 1 190 ? -6.181 -0.712 20.535 1.00 93.75 190 ARG A CA 1
ATOM 1530 C C . ARG A 1 190 ? -6.906 -0.313 19.244 1.00 93.75 190 ARG A C 1
ATOM 1532 O O . ARG A 1 190 ? -8.122 -0.149 19.228 1.00 93.75 190 ARG A O 1
ATOM 1539 N N . LEU A 1 191 ? -6.156 -0.171 18.153 1.00 94.94 191 LEU A N 1
ATOM 1540 C CA . LEU A 1 191 ? -6.701 0.092 16.824 1.00 94.94 191 LEU A CA 1
ATOM 1541 C C . LEU A 1 191 ? -6.935 -1.213 16.064 1.00 94.94 191 LEU A C 1
ATOM 1543 O O . LEU A 1 191 ? -6.149 -2.150 16.223 1.00 94.94 191 LEU A O 1
ATOM 1547 N N . PRO A 1 192 ? -7.939 -1.270 15.175 1.00 96.69 192 PRO A N 1
ATOM 1548 C CA . PRO A 1 192 ? -8.026 -2.342 14.196 1.00 96.69 192 PRO A CA 1
ATOM 1549 C C . PRO A 1 192 ? -6.812 -2.295 13.253 1.00 96.69 192 PRO A C 1
ATOM 1551 O O . PRO A 1 192 ? -6.516 -1.272 12.630 1.00 96.69 192 PRO A O 1
ATOM 1554 N N . ILE A 1 193 ? -6.102 -3.418 13.144 1.00 98.12 193 ILE A N 1
ATOM 1555 C CA . ILE A 1 193 ? -4.866 -3.552 12.367 1.00 98.12 193 ILE A CA 1
ATOM 1556 C C . ILE A 1 193 ? -5.153 -4.260 11.042 1.00 98.12 193 ILE A C 1
ATOM 1558 O O . ILE A 1 193 ? -5.633 -5.392 11.006 1.00 98.12 193 ILE A O 1
ATOM 1562 N N . LEU A 1 194 ? -4.801 -3.618 9.936 1.00 98.31 194 LEU A N 1
ATOM 1563 C CA . LEU A 1 194 ? -4.788 -4.214 8.606 1.00 98.31 194 LEU A CA 1
ATOM 1564 C C . LEU A 1 194 ? -3.357 -4.627 8.259 1.00 98.31 194 LEU A C 1
ATOM 1566 O O . LEU A 1 194 ? -2.468 -3.781 8.202 1.00 98.31 194 LEU A O 1
ATOM 1570 N N . VAL A 1 195 ? -3.126 -5.915 8.008 1.00 98.12 195 VAL A N 1
ATOM 1571 C CA . VAL A 1 195 ? -1.795 -6.422 7.640 1.00 98.12 195 VAL A CA 1
ATOM 1572 C C . VAL A 1 195 ? -1.645 -6.375 6.128 1.00 98.12 195 VAL A C 1
ATOM 1574 O O . VAL A 1 195 ? -2.319 -7.110 5.401 1.00 98.12 195 VAL A O 1
ATOM 1577 N N . LYS A 1 196 ? -0.766 -5.507 5.630 1.00 97.69 196 LYS A N 1
ATOM 1578 C CA . LYS A 1 196 ? -0.494 -5.390 4.197 1.00 97.69 196 LYS A CA 1
ATOM 1579 C C . LYS A 1 196 ? 0.620 -6.349 3.791 1.00 97.69 196 LYS A C 1
ATOM 1581 O O . LYS A 1 196 ? 1.745 -6.231 4.264 1.00 97.69 196 LYS A O 1
ATOM 1586 N N . VAL A 1 197 ? 0.286 -7.269 2.892 1.00 96.50 197 VAL A N 1
ATOM 1587 C CA . VAL A 1 197 ? 1.107 -8.428 2.520 1.00 96.50 197 VAL A CA 1
ATOM 1588 C C . VAL A 1 197 ? 1.618 -8.329 1.083 1.00 96.50 197 VAL A C 1
ATOM 1590 O O . VAL A 1 197 ? 0.998 -7.693 0.227 1.00 96.50 197 VAL A O 1
ATOM 1593 N N . GLY 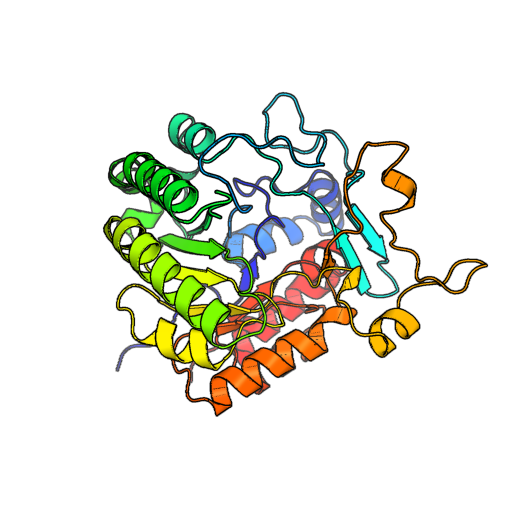A 1 198 ? 2.754 -8.964 0.793 1.00 94.69 198 GLY A N 1
ATOM 1594 C CA . GLY A 1 198 ? 3.232 -9.152 -0.578 1.00 94.69 198 GLY A CA 1
ATOM 1595 C C . GLY A 1 198 ? 2.631 -10.388 -1.253 1.00 94.69 198 GLY A C 1
ATOM 1596 O O . GLY A 1 198 ? 1.893 -11.163 -0.650 1.00 94.69 198 GLY A O 1
ATOM 1597 N N . TRP A 1 199 ? 2.955 -10.569 -2.531 1.00 93.19 199 TRP A N 1
ATOM 1598 C CA . TRP A 1 199 ? 2.357 -11.598 -3.388 1.00 93.19 199 TRP A CA 1
ATOM 1599 C C . TRP A 1 199 ? 2.716 -13.042 -3.013 1.00 93.19 199 TRP A C 1
ATOM 1601 O O . TRP A 1 199 ? 1.911 -13.944 -3.232 1.00 93.19 199 TRP A O 1
ATOM 1611 N N . GLN A 1 200 ? 3.886 -13.245 -2.410 1.00 92.19 200 GLN A N 1
ATOM 1612 C CA . GLN A 1 200 ? 4.363 -14.540 -1.916 1.00 92.19 200 GLN A CA 1
ATOM 1613 C C . GLN A 1 200 ? 4.075 -14.763 -0.428 1.00 92.19 200 GLN A C 1
ATOM 1615 O O . GLN A 1 200 ? 4.526 -15.758 0.134 1.00 92.19 200 GLN A O 1
ATOM 1620 N N . PHE A 1 201 ? 3.336 -13.865 0.235 1.00 94.25 201 PHE A N 1
ATOM 1621 C CA . PHE A 1 201 ? 3.114 -13.988 1.671 1.00 94.25 201 PHE A CA 1
ATOM 1622 C C . PHE A 1 201 ? 2.434 -15.328 2.011 1.00 94.25 201 PHE A C 1
ATOM 1624 O O . PHE A 1 201 ? 1.349 -15.595 1.476 1.00 94.25 201 PHE A O 1
ATOM 1631 N N . PRO A 1 202 ? 3.018 -16.171 2.886 1.00 94.62 202 PRO A N 1
ATOM 1632 C CA . PRO A 1 202 ? 2.510 -17.516 3.115 1.00 94.62 202 PRO A CA 1
ATOM 1633 C C . PRO A 1 202 ? 1.081 -17.526 3.659 1.00 94.62 202 PRO A C 1
ATOM 1635 O O . PRO A 1 202 ? 0.763 -16.911 4.681 1.00 94.62 202 PRO A O 1
ATOM 1638 N N . ILE A 1 203 ? 0.208 -18.292 3.002 1.00 95.75 203 ILE A N 1
ATOM 1639 C CA . ILE A 1 203 ? -1.197 -18.427 3.404 1.00 95.75 203 ILE A CA 1
ATOM 1640 C C . ILE A 1 203 ? -1.326 -19.100 4.781 1.00 95.75 203 ILE A C 1
ATOM 1642 O O . ILE A 1 203 ? -2.218 -18.754 5.554 1.00 95.75 203 ILE A O 1
ATOM 1646 N N . SER A 1 204 ? -0.412 -20.015 5.120 1.00 94.25 204 SER A N 1
ATOM 1647 C CA . SER A 1 204 ? -0.302 -20.643 6.445 1.00 94.25 204 SER A CA 1
ATOM 1648 C C . SER A 1 204 ? -0.083 -19.609 7.553 1.00 94.25 204 SER A C 1
ATOM 1650 O O . SER A 1 204 ? -0.784 -19.632 8.567 1.00 94.25 204 SER A O 1
ATOM 1652 N N . VAL A 1 205 ? 0.842 -18.670 7.337 1.00 94.75 205 VAL A N 1
ATOM 1653 C CA . VAL A 1 205 ? 1.133 -17.561 8.252 1.00 94.75 205 VAL A CA 1
ATOM 1654 C C . VAL A 1 205 ? -0.083 -16.645 8.347 1.00 94.75 205 VAL A C 1
ATOM 1656 O O . VAL A 1 205 ? -0.588 -16.439 9.446 1.00 94.75 205 VAL A O 1
ATOM 1659 N N . ALA A 1 206 ? -0.654 -16.188 7.226 1.00 96.00 206 ALA A N 1
ATOM 1660 C CA . ALA A 1 206 ? -1.861 -15.350 7.238 1.00 96.00 206 ALA A CA 1
ATOM 1661 C C . ALA A 1 206 ? -3.038 -16.014 7.988 1.00 96.00 206 ALA A C 1
ATOM 1663 O O . ALA A 1 206 ? -3.752 -15.362 8.754 1.00 96.00 206 ALA A O 1
ATOM 1664 N N . LYS A 1 207 ? -3.208 -17.335 7.843 1.00 96.88 207 LYS A N 1
ATOM 1665 C CA . LYS A 1 207 ? -4.219 -18.111 8.574 1.00 96.88 207 LYS A CA 1
ATOM 1666 C C . LYS A 1 207 ? -3.978 -18.112 10.085 1.00 96.88 207 LYS A C 1
ATOM 1668 O O . LYS A 1 207 ? -4.961 -18.125 10.825 1.00 96.88 207 LYS A O 1
ATOM 1673 N N . ARG A 1 208 ? -2.722 -18.089 10.544 1.00 95.94 208 ARG A N 1
ATOM 1674 C CA . ARG A 1 208 ? -2.370 -17.919 11.966 1.00 95.94 208 ARG A CA 1
ATOM 1675 C C . ARG A 1 208 ? -2.632 -16.488 12.428 1.00 95.94 208 ARG A C 1
ATOM 1677 O O . ARG A 1 208 ? -3.317 -16.308 13.430 1.00 95.94 208 ARG A O 1
ATOM 1684 N N . LEU A 1 209 ? -2.197 -15.489 11.653 1.00 96.50 209 LEU A N 1
ATOM 1685 C CA . LEU A 1 209 ? -2.378 -14.067 11.975 1.00 96.50 209 LEU A CA 1
ATOM 1686 C C . LEU A 1 209 ? -3.852 -13.680 12.162 1.00 96.50 209 LEU A C 1
ATOM 1688 O O . LEU A 1 209 ? -4.180 -12.808 12.962 1.00 96.50 209 LEU A O 1
ATOM 1692 N N . GLN A 1 210 ? -4.777 -14.364 11.482 1.00 96.38 210 GLN A N 1
ATOM 1693 C CA . GLN A 1 210 ? -6.201 -14.096 11.664 1.00 96.38 210 GLN A CA 1
ATOM 1694 C C . GLN A 1 210 ? -6.710 -14.395 13.088 1.00 96.38 210 GLN A C 1
ATOM 1696 O O . GLN A 1 210 ? -7.799 -13.949 13.426 1.00 96.38 210 GLN A O 1
ATOM 1701 N N . LYS A 1 211 ? -5.987 -15.158 13.916 1.00 96.75 211 LYS A N 1
ATOM 1702 C CA . LYS A 1 211 ? -6.420 -15.491 15.283 1.00 96.75 211 LYS A CA 1
ATOM 1703 C C . LYS A 1 211 ? -6.179 -14.359 16.284 1.00 96.75 211 LYS A C 1
ATOM 1705 O O . LYS A 1 211 ? -6.806 -14.341 17.333 1.00 96.75 211 LYS A O 1
ATOM 1710 N N . PHE A 1 212 ? -5.309 -13.412 15.948 1.00 97.44 212 PHE A N 1
ATOM 1711 C CA . PHE A 1 212 ? -4.973 -12.288 16.812 1.00 97.44 212 PHE A CA 1
ATOM 1712 C C . PHE A 1 212 ? -6.124 -11.281 16.857 1.00 97.44 212 PHE A C 1
ATOM 1714 O O . PHE A 1 212 ? -6.662 -10.905 15.812 1.00 97.44 212 PHE A O 1
ATOM 1721 N N . GLU A 1 213 ? -6.495 -10.855 18.062 1.00 96.50 213 GLU A N 1
ATOM 1722 C CA . GLU A 1 213 ? -7.673 -10.026 18.348 1.00 96.50 213 GLU A CA 1
ATOM 1723 C C . GLU A 1 213 ? -7.721 -8.742 17.509 1.00 96.50 213 GLU A C 1
ATOM 1725 O O . GLU A 1 213 ? -8.678 -8.527 16.765 1.00 96.50 213 GLU A O 1
ATOM 1730 N N . PHE A 1 214 ? -6.656 -7.936 17.546 1.00 97.12 214 PHE A N 1
ATOM 1731 C CA . PHE A 1 214 ? -6.613 -6.629 16.885 1.00 97.12 214 PHE A CA 1
ATOM 1732 C C . PHE A 1 214 ? -6.324 -6.701 15.387 1.00 97.12 214 PHE A C 1
ATOM 1734 O O . PHE A 1 214 ? -6.469 -5.698 14.694 1.00 97.12 214 PHE A O 1
ATOM 1741 N N . ILE A 1 215 ? -5.943 -7.863 14.847 1.00 97.88 215 ILE A N 1
ATOM 1742 C CA . ILE A 1 215 ? -5.799 -8.021 13.396 1.00 97.88 215 ILE A CA 1
ATOM 1743 C C . ILE A 1 215 ? -7.194 -7.978 12.781 1.00 97.88 215 ILE A C 1
ATOM 1745 O O . ILE A 1 215 ? -7.929 -8.949 12.837 1.00 97.88 215 ILE A O 1
ATOM 1749 N N . TYR A 1 216 ? -7.588 -6.870 12.177 1.00 97.56 216 TYR A N 1
ATOM 1750 C CA . TYR A 1 216 ? -8.901 -6.728 11.565 1.00 97.56 216 TYR A CA 1
ATOM 1751 C C . TYR A 1 216 ? -8.990 -7.454 10.223 1.00 97.56 216 TYR A C 1
ATOM 1753 O O . TYR A 1 216 ? -10.004 -8.074 9.919 1.00 97.56 216 TYR A O 1
ATOM 1761 N N . GLY A 1 217 ? -7.924 -7.426 9.424 1.00 97.75 217 GLY A N 1
ATOM 1762 C CA . GLY A 1 217 ? -7.924 -8.007 8.085 1.00 97.75 217 GLY A CA 1
ATOM 1763 C C . GLY A 1 217 ? -6.593 -7.856 7.360 1.00 97.75 217 GLY A C 1
ATOM 1764 O O . GLY A 1 217 ? -5.574 -7.519 7.963 1.00 97.75 217 GLY A O 1
ATOM 1765 N N . PHE A 1 218 ? -6.614 -8.105 6.053 1.00 98.38 218 PHE A N 1
ATOM 1766 C CA . PHE A 1 218 ? -5.426 -8.089 5.200 1.00 98.38 218 PHE A CA 1
ATOM 1767 C C . PHE A 1 218 ? -5.579 -7.115 4.033 1.00 98.38 218 PHE A C 1
ATOM 1769 O O . PHE A 1 218 ? -6.668 -6.978 3.477 1.00 98.38 218 PHE A O 1
ATOM 1776 N N . VAL A 1 219 ? -4.476 -6.499 3.609 1.00 98.31 219 VAL A N 1
ATOM 1777 C CA . VAL A 1 219 ? -4.388 -5.735 2.355 1.00 98.31 219 VAL A CA 1
ATOM 1778 C C . VAL A 1 219 ? -3.468 -6.483 1.402 1.00 98.31 219 VAL A C 1
ATOM 1780 O O . VAL A 1 219 ? -2.270 -6.602 1.644 1.00 98.31 219 VAL A O 1
ATOM 1783 N N . SER A 1 220 ? -4.034 -7.005 0.322 1.00 95.69 220 SER A N 1
ATOM 1784 C CA . SER A 1 220 ? -3.366 -7.902 -0.619 1.00 95.69 220 SER A CA 1
ATOM 1785 C C . SER A 1 220 ? -3.455 -7.312 -2.021 1.00 95.69 220 SER A C 1
ATOM 1787 O O . SER A 1 220 ? -4.563 -7.138 -2.497 1.00 95.69 220 SER A O 1
ATOM 1789 N N . ILE A 1 221 ? -2.393 -7.053 -2.768 1.00 95.75 221 ILE A N 1
ATOM 1790 C CA . ILE A 1 221 ? -0.974 -7.263 -2.459 1.00 95.75 221 ILE A CA 1
ATOM 1791 C C . ILE A 1 221 ? -0.211 -5.946 -2.568 1.00 95.75 221 ILE A C 1
ATOM 1793 O O . ILE A 1 221 ? -0.671 -4.974 -3.176 1.00 95.75 221 ILE A O 1
ATOM 1797 N N . ASN A 1 222 ? 0.984 -5.918 -1.991 1.00 95.38 222 ASN A N 1
ATOM 1798 C CA . ASN A 1 222 ? 1.976 -4.907 -2.314 1.00 95.38 222 ASN A CA 1
ATOM 1799 C C . ASN A 1 222 ? 2.468 -5.060 -3.770 1.00 95.38 222 ASN A C 1
ATOM 1801 O O . ASN A 1 222 ? 2.080 -5.980 -4.492 1.00 95.38 222 ASN A O 1
ATOM 1805 N N . THR A 1 223 ? 3.314 -4.138 -4.220 1.00 95.19 223 THR A N 1
ATOM 1806 C CA . THR A 1 223 ? 3.985 -4.266 -5.519 1.00 95.19 223 THR A CA 1
ATOM 1807 C C . THR A 1 223 ? 4.820 -5.552 -5.581 1.00 95.19 223 THR A C 1
ATOM 1809 O O . THR A 1 223 ? 5.255 -6.064 -4.549 1.00 95.19 223 THR A O 1
ATOM 1812 N N . ILE A 1 224 ? 5.042 -6.084 -6.786 1.00 96.06 224 ILE A N 1
ATOM 1813 C CA . ILE A 1 224 ? 5.943 -7.230 -6.989 1.00 96.06 224 ILE A CA 1
ATOM 1814 C C . ILE A 1 224 ? 7.317 -6.683 -7.373 1.00 96.06 224 ILE A C 1
ATOM 1816 O O . ILE A 1 224 ? 7.387 -5.961 -8.372 1.00 96.06 224 ILE A O 1
ATOM 1820 N N . PRO A 1 225 ? 8.400 -6.965 -6.626 1.00 95.19 225 PRO A N 1
ATOM 1821 C CA . PRO A 1 225 ? 9.744 -6.546 -7.011 1.00 95.19 225 PRO A CA 1
ATOM 1822 C C . PRO A 1 225 ? 10.053 -6.952 -8.451 1.00 95.19 225 PRO A C 1
ATOM 1824 O O . PRO A 1 225 ? 9.751 -8.068 -8.865 1.00 95.19 225 PRO A O 1
ATOM 1827 N N . PHE A 1 226 ? 10.649 -6.052 -9.234 1.00 95.50 226 PHE A N 1
ATOM 1828 C CA . PHE A 1 226 ? 10.903 -6.295 -10.655 1.00 95.50 226 PHE A CA 1
ATOM 1829 C C . PHE A 1 226 ? 11.686 -7.591 -10.870 1.00 95.50 226 PHE A C 1
ATOM 1831 O O . PHE A 1 226 ? 11.347 -8.364 -11.756 1.00 95.50 226 PHE A O 1
ATOM 1838 N N . ASN A 1 227 ? 12.670 -7.877 -10.015 1.00 93.31 227 ASN A N 1
ATOM 1839 C CA . ASN A 1 227 ? 13.466 -9.102 -10.090 1.00 93.31 227 ASN A CA 1
ATOM 1840 C C . ASN A 1 227 ? 12.653 -10.371 -9.819 1.00 93.31 227 ASN A C 1
ATOM 1842 O O . ASN A 1 227 ? 12.898 -11.379 -10.473 1.00 93.31 227 ASN A O 1
ATOM 1846 N N . GLU A 1 228 ? 11.647 -10.300 -8.957 1.00 94.25 228 GLU A N 1
ATOM 1847 C CA . GLU A 1 228 ? 10.790 -11.430 -8.582 1.00 94.25 228 GLU A CA 1
ATOM 1848 C C . GLU A 1 228 ? 9.585 -11.612 -9.510 1.00 94.25 228 GLU A C 1
ATOM 1850 O O . GLU A 1 228 ? 8.884 -12.617 -9.411 1.00 94.25 228 GLU A O 1
ATOM 1855 N N . LEU A 1 229 ? 9.313 -10.654 -10.405 1.00 95.44 229 LEU A N 1
ATOM 1856 C CA . LEU A 1 229 ? 8.188 -10.771 -11.326 1.00 95.44 229 LEU A CA 1
ATOM 1857 C C . LEU A 1 229 ? 8.362 -12.032 -12.199 1.00 95.44 229 LEU A C 1
ATOM 1859 O O . LEU A 1 229 ? 9.431 -12.190 -12.803 1.00 95.44 229 LEU A O 1
ATOM 1863 N N . PRO A 1 230 ? 7.343 -12.905 -12.298 1.00 96.50 230 PRO A N 1
ATOM 1864 C CA . PRO A 1 230 ? 7.453 -14.131 -13.084 1.00 96.50 230 PRO A CA 1
ATOM 1865 C C . PRO A 1 230 ? 7.800 -13.877 -14.554 1.00 96.50 230 PRO A C 1
ATOM 1867 O O . PRO A 1 230 ? 7.439 -12.840 -15.122 1.00 96.50 230 PRO A O 1
ATOM 1870 N N . LEU A 1 231 ? 8.548 -14.812 -15.148 1.00 95.81 231 LEU A N 1
ATOM 1871 C CA . LEU A 1 231 ? 9.173 -14.652 -16.466 1.00 95.81 231 LEU A CA 1
ATOM 1872 C C . LEU A 1 231 ? 8.147 -14.410 -17.574 1.00 95.81 231 LEU A C 1
ATOM 1874 O O . LEU A 1 231 ? 8.287 -13.443 -18.313 1.00 95.81 231 LEU A O 1
ATOM 1878 N N . ASP A 1 232 ? 7.078 -15.201 -17.620 1.00 96.25 232 ASP A N 1
ATOM 1879 C CA . ASP A 1 232 ? 5.956 -15.049 -18.558 1.00 96.25 232 ASP A CA 1
ATOM 1880 C C . ASP A 1 232 ? 5.363 -13.627 -18.529 1.00 96.25 232 ASP A C 1
ATOM 1882 O O . ASP A 1 232 ? 5.055 -13.002 -19.547 1.00 96.25 232 ASP A O 1
ATOM 1886 N N . THR A 1 233 ? 5.262 -13.063 -17.329 1.00 96.69 233 THR A N 1
ATOM 1887 C CA . THR A 1 233 ? 4.773 -11.711 -17.116 1.00 96.69 233 THR A CA 1
ATOM 1888 C C . THR A 1 233 ? 5.828 -10.693 -17.534 1.00 96.69 233 THR A C 1
ATOM 1890 O O . THR A 1 233 ? 5.489 -9.693 -18.169 1.00 96.69 233 THR A O 1
ATOM 1893 N N . LYS A 1 234 ? 7.111 -10.925 -17.240 1.00 95.94 234 LYS A N 1
ATOM 1894 C CA . LYS A 1 234 ? 8.189 -10.051 -17.718 1.00 95.94 234 LYS A CA 1
ATOM 1895 C C . LYS A 1 234 ? 8.226 -9.980 -19.244 1.00 95.94 234 LYS A C 1
ATOM 1897 O O . LYS A 1 234 ? 8.240 -8.872 -19.772 1.00 95.94 234 LYS A O 1
ATOM 1902 N N . GLU A 1 235 ? 8.145 -11.119 -19.928 1.00 96.19 235 GLU A N 1
ATOM 1903 C CA . GLU A 1 235 ? 8.126 -11.228 -21.396 1.00 96.19 235 GLU A CA 1
ATOM 1904 C C . GLU A 1 235 ? 6.980 -10.443 -22.016 1.00 96.19 235 GLU A C 1
ATOM 1906 O O . GLU A 1 235 ? 7.164 -9.716 -22.992 1.00 96.19 235 GLU A O 1
ATOM 1911 N N . LYS A 1 236 ? 5.802 -10.510 -21.395 1.00 96.06 236 LYS A N 1
ATOM 1912 C CA . LYS A 1 236 ? 4.628 -9.790 -21.880 1.00 96.06 236 LYS A CA 1
ATOM 1913 C C . LYS A 1 236 ? 4.756 -8.267 -21.776 1.00 96.06 236 LYS A C 1
ATOM 1915 O O . LYS A 1 236 ? 4.210 -7.547 -22.615 1.00 96.06 236 LYS A O 1
ATOM 1920 N N . TYR A 1 237 ? 5.410 -7.744 -20.736 1.00 96.06 237 TYR A N 1
ATOM 1921 C CA . TYR A 1 237 ? 5.331 -6.311 -20.410 1.00 96.06 237 TYR A CA 1
ATOM 1922 C C . TYR A 1 237 ? 6.626 -5.524 -20.592 1.00 96.06 237 TYR A C 1
ATOM 1924 O O . TYR A 1 237 ? 6.545 -4.319 -20.871 1.00 96.06 237 TYR A O 1
ATOM 1932 N N . PHE A 1 238 ? 7.786 -6.167 -20.476 1.00 96.38 238 PHE A N 1
ATOM 1933 C CA . PHE A 1 238 ? 9.092 -5.517 -20.397 1.00 96.38 238 PHE A CA 1
ATOM 1934 C C . PHE A 1 238 ? 10.034 -6.009 -21.496 1.00 96.38 238 PHE A C 1
ATOM 1936 O O . PHE A 1 238 ? 9.887 -7.101 -22.032 1.00 96.38 238 PHE A O 1
ATOM 1943 N N . LYS A 1 239 ? 10.978 -5.147 -21.876 1.00 94.69 239 LYS A N 1
ATOM 1944 C CA . LYS A 1 239 ? 11.954 -5.434 -22.932 1.00 94.69 239 LYS A CA 1
ATOM 1945 C C . LYS A 1 239 ? 13.177 -6.132 -22.344 1.00 94.69 239 LYS A C 1
ATOM 1947 O O . LYS A 1 239 ? 13.464 -5.947 -21.162 1.00 94.69 239 LYS A O 1
ATOM 1952 N N . LYS A 1 240 ? 13.887 -6.882 -23.184 1.00 95.44 240 LYS A N 1
ATOM 1953 C CA . LYS A 1 240 ? 15.230 -7.392 -22.900 1.00 95.44 240 LYS A CA 1
ATOM 1954 C C . LYS A 1 240 ? 16.284 -6.466 -23.521 1.00 95.44 240 LYS A C 1
ATOM 1956 O O . LYS A 1 240 ? 15.976 -5.758 -24.482 1.00 95.44 240 LYS A O 1
ATOM 1961 N N . ASP A 1 241 ? 17.476 -6.433 -22.946 1.00 93.31 241 ASP A N 1
ATOM 1962 C CA . ASP A 1 241 ? 18.649 -5.791 -23.532 1.00 93.31 241 ASP A CA 1
ATOM 1963 C C . ASP A 1 241 ? 19.316 -6.695 -24.583 1.00 93.31 241 ASP A C 1
ATOM 1965 O O . ASP A 1 241 ? 18.815 -7.771 -24.920 1.00 93.31 241 ASP A O 1
ATOM 1969 N N . LYS A 1 242 ? 20.458 -6.244 -25.114 1.00 93.38 242 LYS A N 1
ATOM 1970 C CA . LYS A 1 242 ? 21.250 -6.988 -26.106 1.00 93.38 242 LYS A CA 1
ATOM 1971 C C . LYS A 1 242 ? 21.808 -8.321 -25.583 1.00 93.38 242 LYS A C 1
ATOM 1973 O O . LYS A 1 242 ? 22.125 -9.183 -26.391 1.00 93.38 242 LYS A O 1
ATOM 1978 N N . ASN A 1 243 ? 21.909 -8.486 -24.264 1.00 93.50 243 ASN A N 1
ATOM 1979 C CA . ASN A 1 243 ? 22.395 -9.698 -23.608 1.00 93.50 243 ASN A CA 1
ATOM 1980 C C . ASN A 1 243 ? 21.240 -10.642 -23.221 1.00 93.50 243 ASN A C 1
ATOM 1982 O O . ASN A 1 243 ? 21.470 -11.702 -22.647 1.00 93.50 243 ASN A O 1
ATOM 1986 N N . GLY A 1 244 ? 19.991 -10.270 -23.523 1.00 92.75 244 GLY A N 1
ATOM 1987 C CA . GLY A 1 244 ? 18.806 -11.051 -23.179 1.00 92.75 244 GLY A CA 1
ATOM 1988 C C . GLY A 1 244 ? 18.280 -10.813 -21.760 1.00 92.75 244 GLY A C 1
ATOM 1989 O O . GLY A 1 244 ? 17.322 -11.477 -21.355 1.00 92.75 244 GLY A O 1
ATOM 1990 N N . GLU A 1 245 ? 18.825 -9.853 -21.009 1.00 93.69 245 GLU A N 1
ATOM 1991 C CA . GLU A 1 245 ? 18.350 -9.527 -19.666 1.00 93.69 245 GLU A CA 1
ATOM 1992 C C . GLU A 1 245 ? 17.167 -8.561 -19.712 1.00 93.69 245 GLU A C 1
ATOM 1994 O O . GLU A 1 245 ? 17.179 -7.563 -20.428 1.00 93.69 245 GLU A O 1
ATOM 1999 N N . PHE A 1 246 ? 16.120 -8.811 -18.920 1.00 95.69 246 PHE A N 1
ATOM 2000 C CA . PHE A 1 246 ? 15.008 -7.861 -18.814 1.00 95.69 246 PHE A CA 1
ATOM 2001 C C . PHE A 1 246 ? 15.483 -6.528 -18.263 1.00 95.69 246 PHE A C 1
ATOM 2003 O O . PHE A 1 246 ? 16.155 -6.528 -17.242 1.00 95.69 246 PHE A O 1
ATOM 2010 N N . ILE A 1 247 ? 15.041 -5.420 -18.858 1.00 94.12 247 ILE A N 1
ATOM 2011 C CA . ILE A 1 247 ? 15.362 -4.051 -18.444 1.00 94.12 247 ILE A CA 1
ATOM 2012 C C . ILE A 1 247 ? 14.240 -3.516 -17.552 1.00 94.12 247 ILE A C 1
ATOM 2014 O O . ILE A 1 247 ? 13.074 -3.456 -17.968 1.00 94.12 247 ILE A O 1
ATOM 2018 N N . SER A 1 248 ? 14.580 -3.067 -16.342 1.00 94.75 248 SER A N 1
ATOM 2019 C CA . SER A 1 248 ? 13.635 -2.310 -15.530 1.00 94.75 248 SER A CA 1
ATOM 2020 C C . SER A 1 248 ? 13.506 -0.893 -16.081 1.00 94.75 248 SER A C 1
ATOM 2022 O O . SER A 1 248 ? 14.508 -0.231 -16.350 1.00 94.75 248 SER A O 1
ATOM 2024 N N . PRO A 1 249 ? 12.283 -0.349 -16.163 1.00 93.25 249 PRO A N 1
ATOM 2025 C CA . PRO A 1 249 ? 12.069 1.051 -16.515 1.00 93.25 249 PRO A CA 1
ATOM 2026 C C . PRO A 1 249 ? 12.791 2.066 -15.613 1.00 93.25 249 PRO A C 1
ATOM 2028 O O . PRO A 1 249 ? 12.891 3.232 -15.996 1.00 93.25 249 PRO A O 1
ATOM 2031 N N . LEU A 1 250 ? 13.242 1.648 -14.422 1.00 92.62 250 LEU A N 1
ATOM 2032 C CA . LEU A 1 250 ? 14.015 2.484 -13.505 1.00 92.62 250 LEU A CA 1
ATOM 2033 C C . LEU A 1 250 ? 15.534 2.369 -13.686 1.00 92.62 250 LEU A C 1
ATOM 2035 O O . LEU A 1 250 ? 16.239 3.180 -13.097 1.00 92.62 250 LEU A O 1
ATOM 2039 N N . ASP A 1 251 ? 16.043 1.432 -14.497 1.00 89.94 251 ASP A N 1
ATOM 2040 C CA . ASP A 1 251 ? 17.492 1.241 -14.686 1.00 89.94 251 ASP A CA 1
ATOM 2041 C C . ASP A 1 251 ? 18.162 2.524 -15.205 1.00 89.94 251 ASP A C 1
ATOM 2043 O O . ASP A 1 251 ? 19.180 2.952 -14.676 1.00 89.94 251 ASP A O 1
ATOM 2047 N N . LYS A 1 252 ? 17.498 3.249 -16.114 1.00 84.06 252 LYS A N 1
ATOM 2048 C CA . LYS A 1 252 ? 17.966 4.550 -16.627 1.00 84.06 252 LYS A CA 1
ATOM 2049 C C . LYS A 1 252 ? 18.092 5.666 -15.578 1.00 84.06 252 LYS A C 1
ATOM 2051 O O . LYS A 1 252 ? 18.698 6.688 -15.859 1.00 84.06 252 LYS A O 1
ATOM 2056 N N . TYR A 1 253 ? 17.471 5.517 -14.407 1.00 83.44 253 TYR A N 1
ATOM 2057 C CA . TYR A 1 253 ? 17.500 6.526 -13.343 1.00 83.44 253 TYR A CA 1
ATOM 2058 C C . TYR A 1 253 ? 18.496 6.187 -12.230 1.00 83.44 253 TYR A C 1
ATOM 2060 O O . TYR A 1 253 ? 18.658 6.989 -11.305 1.00 83.44 253 TYR A O 1
ATOM 2068 N N . GLN A 1 254 ? 19.131 5.011 -12.281 1.00 79.62 254 GLN A N 1
ATOM 2069 C CA . GLN A 1 254 ? 20.080 4.596 -11.250 1.00 79.62 254 GLN A CA 1
ATOM 2070 C C . GLN A 1 254 ? 21.316 5.499 -11.274 1.00 79.62 254 GLN A C 1
ATOM 2072 O O . GLN A 1 254 ? 21.653 6.071 -10.239 1.00 79.62 254 GLN A O 1
ATOM 2077 N N . ASP A 1 255 ? 21.885 5.733 -12.458 1.00 72.75 255 ASP A N 1
ATOM 2078 C CA . ASP A 1 255 ? 23.085 6.562 -12.615 1.00 72.75 255 ASP A CA 1
ATOM 2079 C C . ASP A 1 255 ? 22.769 8.062 -12.509 1.00 72.75 255 ASP A C 1
ATOM 2081 O O . ASP A 1 255 ? 23.442 8.798 -11.793 1.00 72.75 255 ASP A O 1
ATOM 2085 N N . GLU A 1 256 ? 21.691 8.522 -13.155 1.00 72.88 256 GLU A N 1
ATOM 2086 C CA . GLU A 1 256 ? 21.348 9.953 -13.223 1.00 72.88 256 GLU A CA 1
ATOM 2087 C C . GLU A 1 256 ? 20.805 10.509 -11.891 1.00 72.88 256 GLU A C 1
ATOM 2089 O O . GLU A 1 256 ? 20.991 11.684 -11.570 1.00 72.88 256 GLU A O 1
ATOM 2094 N N . PHE A 1 257 ? 20.116 9.681 -11.094 1.00 68.31 257 PHE A N 1
ATOM 2095 C CA . PHE A 1 257 ? 19.397 10.139 -9.896 1.00 68.31 257 PHE A CA 1
ATOM 2096 C C . PHE A 1 257 ? 19.671 9.321 -8.633 1.00 68.31 257 PHE A C 1
ATOM 2098 O O . PHE A 1 257 ? 18.975 9.521 -7.633 1.00 68.31 257 PHE A O 1
ATOM 2105 N N . ASN A 1 258 ? 20.664 8.423 -8.653 1.00 73.56 258 ASN A N 1
ATOM 2106 C CA . ASN A 1 258 ? 21.016 7.546 -7.530 1.00 73.56 258 ASN A CA 1
ATOM 2107 C C . ASN A 1 258 ? 19.804 6.755 -6.997 1.00 73.56 258 ASN A C 1
ATOM 2109 O O . ASN A 1 258 ? 19.639 6.555 -5.790 1.00 73.56 258 ASN A O 1
ATOM 2113 N N . VAL A 1 259 ? 18.904 6.346 -7.900 1.00 75.81 259 VAL A N 1
ATOM 2114 C CA . VAL A 1 259 ? 17.755 5.502 -7.556 1.00 75.81 259 VAL A CA 1
ATOM 2115 C C . VAL A 1 259 ? 18.268 4.084 -7.348 1.00 75.81 259 VAL A C 1
ATOM 2117 O O . VAL A 1 259 ? 18.640 3.406 -8.296 1.00 75.81 259 VAL A O 1
ATOM 2120 N N . LYS A 1 260 ? 18.283 3.604 -6.104 1.00 78.25 260 LYS A N 1
ATOM 2121 C CA . LYS A 1 260 ? 18.830 2.277 -5.802 1.00 78.25 260 LYS A CA 1
ATOM 2122 C C . LYS A 1 260 ? 17.801 1.183 -6.026 1.00 78.25 260 LYS A C 1
ATOM 2124 O O . LYS A 1 260 ? 16.852 1.072 -5.251 1.00 78.25 260 LYS A O 1
ATOM 2129 N N . GLY A 1 261 ? 18.029 0.332 -7.022 1.00 84.00 261 GLY A N 1
ATOM 2130 C CA . GLY A 1 261 ? 17.261 -0.888 -7.256 1.00 84.00 261 GLY A CA 1
ATOM 2131 C C . GLY A 1 261 ? 16.141 -0.746 -8.286 1.00 84.00 261 GLY A C 1
ATOM 2132 O O . GLY A 1 261 ? 15.628 0.335 -8.574 1.00 84.00 261 GLY A O 1
ATOM 2133 N N . ARG A 1 262 ? 15.719 -1.897 -8.808 1.00 90.44 262 ARG A N 1
ATOM 2134 C CA . ARG A 1 262 ? 14.903 -2.022 -10.027 1.00 90.44 262 ARG A CA 1
ATOM 2135 C C . ARG A 1 262 ? 13.402 -1.783 -9.823 1.00 90.44 262 ARG A C 1
ATOM 2137 O O . ARG A 1 262 ? 12.634 -1.835 -10.780 1.00 90.44 262 ARG A O 1
ATOM 2144 N N . GLY A 1 263 ? 12.997 -1.477 -8.589 1.00 92.94 263 GLY A N 1
ATOM 2145 C CA . GLY A 1 263 ? 11.643 -1.088 -8.198 1.00 92.94 263 GLY A CA 1
ATOM 2146 C C . GLY A 1 263 ? 10.624 -2.220 -8.123 1.00 92.94 263 GLY A C 1
ATOM 2147 O O . GLY A 1 263 ? 10.908 -3.376 -8.420 1.00 92.94 263 GLY A O 1
ATOM 2148 N N . GLY A 1 264 ? 9.419 -1.862 -7.686 1.00 95.56 264 GLY A N 1
ATOM 2149 C CA . GLY A 1 264 ? 8.263 -2.744 -7.596 1.00 95.56 264 GLY A CA 1
ATOM 2150 C C . GLY A 1 264 ? 7.237 -2.444 -8.684 1.00 95.56 264 GLY A C 1
ATOM 2151 O O . GLY A 1 264 ? 6.808 -1.300 -8.865 1.00 95.56 264 GLY A O 1
ATOM 2152 N N . VAL A 1 265 ? 6.823 -3.491 -9.387 1.00 97.50 265 VAL A N 1
ATOM 2153 C CA . VAL A 1 265 ? 5.843 -3.476 -10.469 1.00 97.50 265 VAL A CA 1
ATOM 2154 C C . VAL A 1 265 ? 4.427 -3.433 -9.899 1.00 97.50 265 VAL A C 1
ATOM 2156 O O . VAL A 1 265 ? 4.082 -4.106 -8.929 1.00 97.50 265 VAL A O 1
ATOM 2159 N N . SER A 1 266 ? 3.597 -2.598 -10.510 1.00 97.50 266 SER A N 1
ATOM 2160 C CA . SER A 1 266 ? 2.178 -2.388 -10.239 1.00 97.50 266 SER A CA 1
ATOM 2161 C C . SER A 1 266 ? 1.390 -2.361 -11.543 1.00 97.50 266 SER A C 1
ATOM 2163 O O . SER A 1 266 ? 1.946 -2.189 -12.629 1.00 97.50 266 SER A O 1
ATOM 2165 N N . GLY A 1 267 ? 0.066 -2.435 -11.430 1.00 97.38 267 GLY A N 1
ATOM 2166 C CA . GLY A 1 267 ? -0.836 -2.348 -12.573 1.00 97.38 267 GLY A CA 1
ATOM 2167 C C . GLY A 1 267 ? -1.274 -3.711 -13.083 1.00 97.38 267 GLY A C 1
ATOM 2168 O O . GLY A 1 267 ? -1.288 -4.687 -12.334 1.00 97.38 267 GLY A O 1
ATOM 2169 N N . HIS A 1 268 ? -1.671 -3.762 -14.352 1.00 97.06 268 HIS A N 1
ATOM 2170 C CA . HIS A 1 268 ? -2.172 -4.971 -14.994 1.00 97.06 268 HIS A CA 1
ATOM 2171 C C . HIS A 1 268 ? -1.265 -6.207 -14.805 1.00 97.06 268 HIS A C 1
ATOM 2173 O O . HIS A 1 268 ? -1.829 -7.267 -14.518 1.00 97.06 268 HIS A O 1
ATOM 2179 N N . PRO A 1 269 ? 0.086 -6.097 -14.845 1.00 98.00 269 PRO A N 1
ATOM 2180 C CA . PRO A 1 269 ? 0.975 -7.250 -14.687 1.00 98.00 269 PRO A CA 1
ATOM 2181 C C . PRO A 1 269 ? 0.785 -8.016 -13.376 1.00 98.00 269 PRO A C 1
ATOM 2183 O O . PRO A 1 269 ? 0.924 -9.232 -13.362 1.00 98.00 269 PRO A O 1
ATOM 2186 N N . ILE A 1 270 ? 0.437 -7.331 -12.280 1.00 98.12 270 ILE A N 1
ATOM 2187 C CA . ILE A 1 270 ? 0.371 -7.968 -10.956 1.00 98.12 270 ILE A CA 1
ATOM 2188 C C . ILE A 1 270 ? -1.026 -8.491 -10.587 1.00 98.12 270 ILE A C 1
ATOM 2190 O O . ILE A 1 270 ? -1.186 -9.184 -9.582 1.00 98.12 270 ILE A O 1
ATOM 2194 N N . ARG A 1 271 ? -2.055 -8.166 -11.386 1.00 98.44 271 ARG A N 1
ATOM 2195 C CA . ARG A 1 271 ? -3.451 -8.533 -11.089 1.00 98.44 271 ARG A CA 1
ATOM 2196 C C . ARG A 1 271 ? -3.666 -10.047 -10.940 1.00 98.44 271 ARG A C 1
ATOM 2198 O O . ARG A 1 271 ? -4.355 -10.425 -9.993 1.00 98.44 271 ARG A O 1
ATOM 2205 N N . PRO A 1 272 ? -3.118 -10.923 -11.810 1.00 98.44 272 PRO A N 1
ATOM 2206 C CA . PRO A 1 272 ? -3.310 -12.368 -11.670 1.00 98.44 272 PRO A CA 1
ATOM 2207 C C . PRO A 1 272 ? -2.832 -12.905 -10.314 1.00 98.44 272 PRO A C 1
ATOM 2209 O O . PRO A 1 272 ? -3.547 -13.681 -9.683 1.00 98.44 272 PRO A O 1
ATOM 2212 N N . TYR A 1 273 ? -1.689 -12.418 -9.827 1.00 98.31 273 TYR A N 1
ATOM 2213 C CA . TYR A 1 273 ? -1.103 -12.814 -8.542 1.00 98.31 273 TYR A CA 1
ATOM 2214 C C . TYR A 1 273 ? -1.917 -12.311 -7.353 1.00 98.31 273 TYR A C 1
ATOM 2216 O O . TYR A 1 273 ? -2.164 -13.067 -6.416 1.00 98.31 273 TYR A O 1
ATOM 2224 N N . ALA A 1 274 ? -2.416 -11.073 -7.425 1.00 98.31 274 ALA A N 1
ATOM 2225 C CA . ALA A 1 274 ? -3.328 -10.537 -6.418 1.00 98.31 274 ALA A CA 1
ATOM 2226 C C . ALA A 1 274 ? -4.597 -11.400 -6.296 1.00 98.31 274 ALA A C 1
ATOM 2228 O O . ALA A 1 274 ? -4.989 -11.794 -5.200 1.00 98.31 274 ALA A O 1
ATOM 2229 N N . LEU A 1 275 ? -5.222 -11.749 -7.428 1.00 98.81 275 LEU A N 1
ATOM 2230 C CA . LEU A 1 275 ? -6.414 -12.603 -7.448 1.00 98.81 275 LEU A CA 1
ATOM 2231 C C . LEU A 1 275 ? -6.116 -14.022 -6.941 1.00 98.81 275 LEU A C 1
ATOM 2233 O O . LEU A 1 275 ? -6.940 -14.598 -6.231 1.00 98.81 275 LEU A O 1
ATOM 2237 N N . ALA A 1 276 ? -4.962 -14.589 -7.300 1.00 98.56 276 ALA A N 1
ATOM 2238 C CA . ALA A 1 276 ? -4.543 -15.915 -6.852 1.00 98.56 276 ALA A CA 1
ATOM 2239 C C . ALA A 1 276 ? -4.335 -15.963 -5.333 1.00 98.56 276 ALA A C 1
ATOM 2241 O O . ALA A 1 276 ? -4.876 -16.855 -4.679 1.00 98.56 276 ALA A O 1
ATOM 2242 N N . TRP A 1 277 ? -3.638 -14.974 -4.764 1.00 98.38 277 TRP A N 1
ATOM 2243 C CA . TRP A 1 277 ? -3.409 -14.897 -3.322 1.00 98.38 277 TRP A CA 1
ATOM 2244 C C . TRP A 1 277 ? -4.730 -14.846 -2.547 1.00 98.38 277 TRP A C 1
ATOM 2246 O O . TRP A 1 277 ? -4.936 -15.638 -1.631 1.00 98.38 277 TRP A O 1
ATOM 2256 N N . ILE A 1 278 ? -5.674 -13.997 -2.973 1.00 98.75 278 ILE A N 1
ATOM 2257 C CA . ILE A 1 278 ? -6.988 -13.864 -2.319 1.00 98.75 278 ILE A CA 1
ATOM 2258 C C . ILE A 1 278 ? -7.775 -15.180 -2.392 1.00 98.75 278 ILE A C 1
ATOM 2260 O O . ILE A 1 278 ? -8.314 -15.628 -1.379 1.00 98.75 278 ILE A O 1
ATOM 2264 N N . ARG A 1 279 ? -7.809 -15.842 -3.558 1.00 98.75 279 ARG A N 1
ATOM 2265 C CA . ARG A 1 279 ? -8.486 -17.144 -3.699 1.00 98.75 279 ARG A CA 1
ATOM 2266 C C . ARG A 1 279 ? -7.877 -18.190 -2.775 1.00 98.75 279 ARG A C 1
ATOM 2268 O O . ARG A 1 279 ? -8.615 -18.919 -2.119 1.00 98.75 279 ARG A O 1
ATOM 2275 N N . ASN A 1 280 ? -6.551 -18.254 -2.700 1.00 98.69 280 ASN A N 1
ATOM 2276 C CA . ASN A 1 280 ? -5.851 -19.213 -1.849 1.00 98.69 280 ASN A CA 1
ATOM 2277 C C . ASN A 1 280 ? -6.082 -18.916 -0.361 1.00 98.69 280 ASN A C 1
ATOM 2279 O O . ASN A 1 280 ? -6.360 -19.835 0.405 1.00 98.69 280 ASN A O 1
ATOM 2283 N N . ALA A 1 281 ? -6.075 -17.640 0.033 1.00 98.56 281 ALA A N 1
ATOM 2284 C CA . ALA A 1 281 ? -6.426 -17.196 1.380 1.00 98.56 281 ALA A CA 1
ATOM 2285 C C . ALA A 1 281 ? -7.837 -17.653 1.784 1.00 98.56 281 ALA A C 1
ATOM 2287 O O . ALA A 1 281 ? -8.028 -18.220 2.864 1.00 98.56 281 ALA A O 1
ATOM 2288 N N . ARG A 1 282 ? -8.827 -17.465 0.902 1.00 98.56 282 ARG A N 1
ATOM 2289 C CA . ARG A 1 282 ? -10.207 -17.910 1.147 1.00 98.56 282 ARG A CA 1
ATOM 2290 C C . ARG A 1 282 ? -10.334 -19.427 1.198 1.00 98.56 282 ARG A C 1
ATOM 2292 O O . ARG A 1 282 ? -10.922 -19.930 2.150 1.00 98.56 282 ARG A O 1
ATOM 2299 N N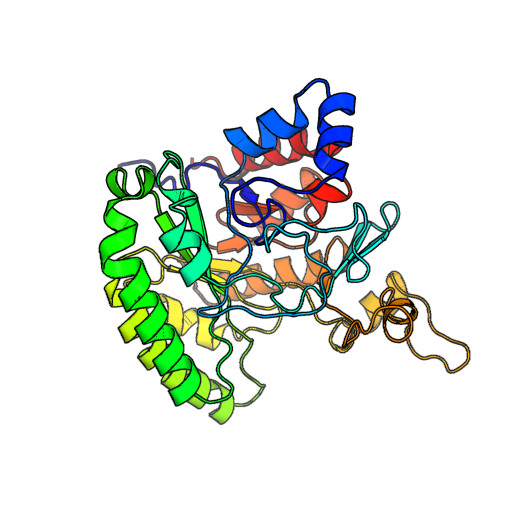 . LYS A 1 283 ? -9.724 -20.154 0.255 1.00 98.50 283 LYS A N 1
ATOM 2300 C CA . LYS A 1 283 ? -9.677 -21.629 0.264 1.00 98.50 283 LYS A CA 1
ATOM 2301 C C . LYS A 1 283 ? -9.065 -22.183 1.553 1.00 98.50 283 LYS A C 1
ATOM 2303 O O . LYS A 1 283 ? -9.548 -23.174 2.082 1.00 98.50 283 LYS A O 1
ATOM 2308 N N . ALA A 1 284 ? -8.049 -21.516 2.099 1.00 98.12 284 ALA A N 1
ATOM 2309 C CA . ALA A 1 284 ? -7.421 -21.909 3.358 1.00 98.12 284 ALA A CA 1
ATOM 2310 C C . ALA A 1 284 ? -8.261 -21.590 4.612 1.00 98.12 284 ALA A C 1
ATOM 2312 O O . ALA A 1 284 ? -7.871 -21.973 5.721 1.00 98.12 284 ALA A O 1
ATOM 2313 N N . GLY A 1 285 ? -9.402 -20.908 4.465 1.00 98.12 285 GLY A N 1
ATOM 2314 C CA . GLY A 1 285 ? -10.317 -20.580 5.556 1.00 98.12 285 GLY A CA 1
ATOM 2315 C C . GLY A 1 285 ? -10.014 -19.259 6.263 1.00 98.12 285 GLY A C 1
ATOM 2316 O O . GLY A 1 285 ? -10.370 -19.105 7.430 1.00 98.12 285 GLY A O 1
ATOM 2317 N N . ILE A 1 286 ? -9.348 -18.302 5.607 1.00 98.31 286 ILE A N 1
ATOM 2318 C CA . ILE A 1 286 ? -9.242 -16.935 6.135 1.00 98.31 286 ILE A CA 1
ATOM 2319 C C . ILE A 1 286 ? -10.609 -16.264 6.012 1.00 98.31 286 ILE A C 1
ATOM 2321 O O . ILE A 1 286 ? -11.097 -16.052 4.901 1.00 98.31 286 ILE A O 1
ATOM 2325 N N . LYS A 1 287 ? -11.222 -15.920 7.150 1.00 96.69 287 LYS A N 1
ATOM 2326 C CA . LYS A 1 287 ? -12.568 -15.315 7.213 1.00 96.69 287 LYS A CA 1
ATOM 2327 C C . LYS A 1 287 ? -12.546 -13.797 7.393 1.00 96.69 287 LYS A C 1
ATOM 2329 O O . LYS A 1 287 ? -13.513 -13.128 7.045 1.00 96.69 287 LYS A O 1
ATOM 2334 N N . LYS A 1 288 ? -11.442 -13.246 7.909 1.00 96.88 288 LYS A N 1
ATOM 2335 C CA . LYS A 1 288 ? -11.281 -11.797 8.110 1.00 96.88 288 LYS A CA 1
ATOM 2336 C C . LYS A 1 288 ? -11.330 -11.020 6.782 1.00 96.88 288 LYS A C 1
ATOM 2338 O O . LYS A 1 288 ? -10.986 -11.592 5.741 1.00 96.88 288 LYS A O 1
ATOM 2343 N N . PRO A 1 289 ? -11.754 -9.745 6.781 1.00 97.50 289 PRO A N 1
ATOM 2344 C CA . PRO A 1 289 ? -11.738 -8.881 5.606 1.00 97.50 289 PRO A CA 1
ATOM 2345 C C . PRO A 1 289 ? -10.430 -8.918 4.820 1.00 97.50 289 PRO A C 1
ATOM 2347 O O . PRO A 1 289 ? -9.343 -8.932 5.396 1.00 97.50 289 PRO A O 1
ATOM 2350 N N . ILE A 1 290 ? -10.548 -8.918 3.491 1.00 98.44 290 ILE A N 1
ATOM 2351 C CA . ILE A 1 290 ? -9.400 -8.773 2.590 1.00 98.44 290 ILE A CA 1
ATOM 2352 C C . ILE A 1 290 ? -9.665 -7.592 1.661 1.00 98.44 290 ILE A C 1
ATOM 2354 O O . ILE A 1 290 ? -10.595 -7.632 0.854 1.00 98.44 290 ILE A O 1
ATOM 2358 N N . ILE A 1 291 ? -8.838 -6.556 1.758 1.00 98.50 291 ILE A N 1
ATOM 2359 C CA . ILE A 1 291 ? -8.798 -5.451 0.804 1.00 98.50 291 ILE A CA 1
ATOM 2360 C C . ILE A 1 291 ? -7.911 -5.887 -0.368 1.00 98.50 291 ILE A C 1
ATOM 2362 O O . ILE A 1 291 ? -6.700 -6.055 -0.219 1.00 98.50 291 ILE A O 1
ATOM 2366 N N . GLY A 1 292 ? -8.520 -6.095 -1.533 1.00 98.25 292 GLY A N 1
ATOM 2367 C CA . GLY A 1 292 ? -7.850 -6.571 -2.739 1.00 98.25 292 GLY A CA 1
ATOM 2368 C C . GLY A 1 292 ? -7.348 -5.437 -3.637 1.00 98.25 292 GLY A C 1
ATOM 2369 O O . GLY A 1 292 ? -8.135 -4.667 -4.173 1.00 98.25 292 GLY A O 1
ATOM 2370 N N . GLY A 1 293 ? -6.043 -5.341 -3.846 1.00 96.94 293 GLY A N 1
ATOM 2371 C CA . GLY A 1 293 ? -5.366 -4.378 -4.704 1.00 96.94 293 GLY A CA 1
ATOM 2372 C C . GLY A 1 293 ? -4.355 -5.041 -5.635 1.00 96.94 293 GLY A C 1
ATOM 2373 O O . GLY A 1 293 ? -3.740 -6.055 -5.313 1.00 96.94 293 GLY A O 1
ATOM 2374 N N . GLY A 1 294 ? -4.187 -4.439 -6.813 1.00 96.50 294 GLY A N 1
ATOM 2375 C CA . GLY A 1 294 ? -3.263 -4.902 -7.851 1.00 96.50 294 GLY A CA 1
ATOM 2376 C C . GLY A 1 294 ? -3.907 -4.869 -9.234 1.00 96.50 294 GLY A C 1
ATOM 2377 O O . GLY A 1 294 ? -4.662 -5.761 -9.604 1.00 96.50 294 GLY A O 1
ATOM 2378 N N . GLY A 1 295 ? -3.630 -3.820 -10.013 1.00 97.19 295 GLY A N 1
ATOM 2379 C CA . GLY A 1 295 ? -4.067 -3.741 -11.413 1.00 97.19 295 GLY A CA 1
ATOM 2380 C C . GLY A 1 295 ? -5.569 -3.581 -11.650 1.00 97.19 295 GLY A C 1
ATOM 2381 O O . GLY A 1 295 ? -6.069 -4.023 -12.687 1.00 97.19 295 GLY A O 1
ATOM 2382 N N . ILE A 1 296 ? -6.287 -2.950 -10.718 1.00 98.25 296 ILE A N 1
ATOM 2383 C CA . ILE A 1 296 ? -7.690 -2.553 -10.899 1.00 98.25 296 ILE A CA 1
ATOM 2384 C C . ILE A 1 296 ? -7.728 -1.286 -11.752 1.00 98.25 296 ILE A C 1
ATOM 2386 O O . ILE A 1 296 ? -7.254 -0.233 -11.328 1.00 98.25 296 ILE A O 1
ATOM 2390 N N . MET A 1 297 ? -8.252 -1.410 -12.969 1.00 96.81 297 MET A N 1
ATOM 2391 C CA . MET A 1 297 ? -8.206 -0.368 -14.001 1.00 96.81 297 MET A CA 1
ATOM 2392 C C . MET A 1 297 ? -9.552 -0.104 -14.675 1.00 96.81 297 MET A C 1
ATOM 2394 O O . MET A 1 297 ? -9.680 0.858 -15.432 1.00 96.81 297 MET A O 1
ATOM 2398 N N . ASN A 1 298 ? -10.543 -0.960 -14.428 1.00 97.69 298 ASN A N 1
ATOM 2399 C CA . ASN A 1 298 ? -11.899 -0.849 -14.949 1.00 97.69 298 ASN A CA 1
ATOM 2400 C C . ASN A 1 298 ? -12.892 -1.615 -14.040 1.00 97.69 298 ASN A C 1
ATOM 2402 O O . ASN A 1 298 ? -12.452 -2.386 -13.177 1.00 97.69 298 ASN A O 1
ATOM 2406 N N . PRO A 1 299 ? -14.213 -1.434 -14.231 1.00 97.94 299 PRO A N 1
ATOM 2407 C CA . PRO A 1 299 ? -15.263 -2.115 -13.461 1.00 97.94 299 PRO A CA 1
ATOM 2408 C C . PRO A 1 299 ? -15.150 -3.639 -13.425 1.00 97.94 299 PRO A C 1
ATOM 2410 O O . PRO A 1 299 ? -15.323 -4.254 -12.376 1.00 97.94 299 PRO A O 1
ATOM 2413 N N . TYR A 1 300 ? -14.806 -4.263 -14.554 1.00 98.19 300 TYR A N 1
ATOM 2414 C CA . TYR A 1 300 ? -14.680 -5.717 -14.634 1.00 98.19 300 TYR A CA 1
ATOM 2415 C C . TYR A 1 300 ? -13.592 -6.247 -13.692 1.00 98.19 300 TYR A C 1
ATOM 2417 O O . TYR A 1 300 ? -13.741 -7.307 -13.090 1.00 98.19 300 TYR A O 1
ATOM 2425 N N . ASN A 1 301 ? -12.509 -5.493 -13.484 1.00 98.44 301 ASN A N 1
ATOM 2426 C CA . ASN A 1 301 ? -11.480 -5.890 -12.523 1.00 98.44 301 ASN A CA 1
ATOM 2427 C C . ASN A 1 301 ? -12.031 -5.903 -11.095 1.00 98.44 301 ASN A C 1
ATOM 2429 O O . ASN A 1 301 ? -11.708 -6.813 -10.341 1.00 98.44 301 ASN A O 1
ATOM 2433 N N . VAL A 1 302 ? -12.898 -4.954 -10.737 1.00 98.50 302 VAL A N 1
ATOM 2434 C CA . VAL A 1 302 ? -13.567 -4.928 -9.427 1.00 98.50 302 VAL A CA 1
ATOM 2435 C C . VAL A 1 302 ? -14.366 -6.211 -9.204 1.00 98.50 302 VAL A C 1
ATOM 2437 O O . VAL A 1 302 ? -14.213 -6.865 -8.171 1.00 98.50 302 VAL A O 1
ATOM 2440 N N . TRP A 1 303 ? -15.139 -6.628 -10.211 1.00 98.25 303 TRP A N 1
ATOM 2441 C CA . TRP A 1 303 ? -15.863 -7.899 -10.183 1.00 98.25 303 TRP A CA 1
ATOM 2442 C C . TRP A 1 303 ? -14.926 -9.101 -9.997 1.00 98.25 303 TRP A C 1
ATOM 2444 O O . TRP A 1 303 ? -15.208 -9.978 -9.181 1.00 98.25 303 TRP A O 1
ATOM 2454 N N . GLN A 1 304 ? -13.773 -9.134 -10.679 1.00 98.69 304 GLN A N 1
ATOM 2455 C CA . GLN A 1 304 ? -12.788 -10.211 -10.505 1.00 98.69 304 GLN A CA 1
ATOM 2456 C C . GLN A 1 304 ? -12.293 -10.313 -9.054 1.00 98.69 304 GLN A C 1
ATOM 2458 O O . GLN A 1 304 ? -12.159 -11.424 -8.537 1.00 98.69 304 GLN A O 1
ATOM 2463 N N . PHE A 1 305 ? -12.048 -9.176 -8.392 1.00 98.69 305 PHE A N 1
ATOM 2464 C CA . PHE A 1 305 ? -11.644 -9.135 -6.983 1.00 98.69 305 PHE A CA 1
ATOM 2465 C C . PHE A 1 305 ? -12.770 -9.585 -6.047 1.00 98.69 305 PHE A C 1
ATOM 2467 O O . PHE A 1 305 ? -12.517 -10.387 -5.147 1.00 98.69 305 PHE A O 1
ATOM 2474 N N . LYS A 1 306 ? -14.019 -9.165 -6.293 1.00 97.94 306 LYS A N 1
ATOM 2475 C CA . LYS A 1 306 ? -15.185 -9.684 -5.560 1.00 97.94 306 LYS A CA 1
ATOM 2476 C C . LYS A 1 306 ? -15.297 -11.203 -5.706 1.00 97.94 306 LYS A C 1
ATOM 2478 O O . LYS A 1 306 ? -15.370 -11.900 -4.699 1.00 97.94 306 LYS A O 1
ATOM 2483 N N . LYS A 1 307 ? -15.225 -11.727 -6.936 1.00 98.25 307 LYS A N 1
ATOM 2484 C CA . LYS A 1 307 ? -15.284 -13.171 -7.228 1.00 98.25 307 LYS A CA 1
ATOM 2485 C C . LYS A 1 307 ? -14.128 -13.952 -6.594 1.00 98.25 307 LYS A C 1
ATOM 2487 O O . LYS A 1 307 ? -14.300 -15.108 -6.229 1.00 98.25 307 LYS A O 1
ATOM 2492 N N . ALA A 1 308 ? -12.948 -13.344 -6.456 1.00 98.56 308 ALA A N 1
ATOM 2493 C CA . ALA A 1 308 ? -11.825 -13.952 -5.742 1.00 98.56 308 ALA A CA 1
ATOM 2494 C C . ALA A 1 308 ? -12.055 -14.043 -4.221 1.00 98.56 308 ALA A C 1
ATOM 2496 O O . ALA A 1 308 ? -11.391 -14.840 -3.563 1.00 98.56 308 ALA A O 1
ATOM 2497 N N . GLY A 1 309 ? -12.993 -13.259 -3.681 1.00 98.00 309 GLY A N 1
ATOM 2498 C CA . GLY A 1 309 ? -13.349 -13.221 -2.265 1.00 98.00 309 GLY A CA 1
ATOM 2499 C C . GLY A 1 309 ? -12.811 -12.004 -1.511 1.00 98.00 309 GLY A C 1
ATOM 2500 O O . GLY A 1 309 ? -12.699 -12.049 -0.283 1.00 98.00 309 GLY A O 1
ATOM 2501 N N . ALA A 1 310 ? -12.460 -10.921 -2.208 1.00 98.19 310 ALA A N 1
ATOM 2502 C CA . ALA A 1 310 ? -12.179 -9.646 -1.555 1.00 98.19 310 ALA A CA 1
ATOM 2503 C C . ALA A 1 310 ? -13.438 -9.100 -0.851 1.00 98.19 310 ALA A C 1
ATOM 2505 O O . ALA A 1 310 ? -14.567 -9.387 -1.249 1.00 98.19 310 ALA A O 1
ATOM 2506 N N . THR A 1 311 ? -13.231 -8.299 0.189 1.00 97.25 311 THR A N 1
ATOM 2507 C CA . THR A 1 311 ? -14.281 -7.562 0.916 1.00 97.25 311 THR A CA 1
ATOM 2508 C C . THR A 1 311 ? -14.382 -6.117 0.429 1.00 97.25 311 THR A C 1
ATOM 2510 O O . THR A 1 311 ? -15.454 -5.528 0.449 1.00 97.25 311 THR A O 1
ATOM 2513 N N . ALA A 1 312 ? -13.262 -5.563 -0.031 1.00 97.69 312 ALA A N 1
ATOM 2514 C CA . ALA A 1 312 ? -13.137 -4.228 -0.599 1.00 97.69 312 ALA A CA 1
ATOM 2515 C C . ALA A 1 312 ? -11.945 -4.208 -1.567 1.00 97.69 312 ALA A C 1
ATOM 2517 O O . ALA A 1 312 ? -11.207 -5.194 -1.667 1.00 97.69 312 ALA A O 1
ATOM 2518 N N . ILE A 1 313 ? -11.734 -3.097 -2.269 1.00 98.31 313 ILE A N 1
ATOM 2519 C CA . ILE A 1 313 ? -10.622 -2.929 -3.208 1.00 98.31 313 ILE A CA 1
ATOM 2520 C C . ILE A 1 313 ? -9.639 -1.841 -2.779 1.00 98.31 313 ILE A C 1
ATOM 2522 O O . ILE A 1 313 ? -10.037 -0.823 -2.221 1.00 98.31 313 ILE A O 1
ATOM 2526 N N . SER A 1 314 ? -8.358 -2.034 -3.105 1.00 97.81 314 SER A N 1
ATOM 2527 C CA . SER A 1 314 ? -7.314 -1.014 -2.972 1.00 97.81 314 SER A CA 1
ATOM 2528 C C . SER A 1 314 ? -6.910 -0.461 -4.345 1.00 97.81 314 SER A C 1
ATOM 2530 O O . SER A 1 314 ? -6.468 -1.199 -5.235 1.00 97.81 314 SER A O 1
ATOM 2532 N N . LEU A 1 315 ? -7.073 0.849 -4.533 1.00 97.81 315 LEU A N 1
ATOM 2533 C CA . LEU A 1 315 ? -6.842 1.562 -5.787 1.00 97.81 315 LEU A CA 1
ATOM 2534 C C . LEU A 1 315 ? -5.506 2.309 -5.764 1.00 97.81 315 LEU A C 1
ATOM 2536 O O . LEU A 1 315 ? -5.344 3.295 -5.057 1.00 97.81 315 LEU A O 1
ATOM 2540 N N . GLY A 1 316 ? -4.553 1.852 -6.578 1.00 95.75 316 GLY A N 1
ATOM 2541 C CA . GLY A 1 316 ? -3.271 2.528 -6.814 1.00 95.75 316 GLY A CA 1
ATOM 2542 C C . GLY A 1 316 ? -3.139 2.961 -8.270 1.00 95.75 316 GLY A C 1
ATOM 2543 O O . GLY A 1 316 ? -3.660 3.991 -8.678 1.00 95.75 316 GLY A O 1
ATOM 2544 N N . SER A 1 317 ? -2.502 2.119 -9.090 1.00 95.81 317 SER A N 1
ATOM 2545 C CA . SER A 1 317 ? -2.253 2.389 -10.520 1.00 95.81 317 SER A CA 1
ATOM 2546 C C . SER A 1 317 ? -3.479 2.826 -11.340 1.00 95.81 317 SER A C 1
ATOM 2548 O O . SER A 1 317 ? -3.311 3.577 -12.292 1.00 95.81 317 SER A O 1
ATOM 2550 N N . GLY A 1 318 ? -4.700 2.401 -10.990 1.00 95.81 318 GLY A N 1
ATOM 2551 C CA . GLY A 1 318 ? -5.921 2.844 -11.671 1.00 95.81 318 GLY A CA 1
ATOM 2552 C C . GLY A 1 318 ? -6.192 4.342 -11.510 1.00 95.81 318 GLY A C 1
ATOM 2553 O O . GLY A 1 318 ? -6.620 4.975 -12.468 1.00 95.81 318 GLY A O 1
ATOM 2554 N N . ILE A 1 319 ? -5.856 4.922 -10.349 1.00 95.50 319 ILE A N 1
ATOM 2555 C CA . ILE A 1 319 ? -5.995 6.363 -10.094 1.00 95.50 319 ILE A CA 1
ATOM 2556 C C . ILE A 1 319 ? -5.080 7.160 -11.023 1.00 95.50 319 ILE A C 1
ATOM 2558 O O . ILE A 1 319 ? -5.522 8.136 -11.614 1.00 95.50 319 ILE A O 1
ATOM 2562 N N . SER A 1 320 ? -3.829 6.729 -11.196 1.00 90.00 320 SER A N 1
ATOM 2563 C CA . SER A 1 320 ? -2.853 7.467 -12.007 1.00 90.00 320 SER A CA 1
ATOM 2564 C C . SER A 1 320 ? -2.939 7.162 -13.506 1.00 90.00 320 SER A C 1
ATOM 2566 O O . SER A 1 320 ? -2.774 8.059 -14.322 1.00 90.00 320 SER A O 1
ATOM 2568 N N . LEU A 1 321 ? -3.169 5.902 -13.893 1.00 93.88 321 LEU A N 1
ATOM 2569 C CA . LEU A 1 321 ? -3.078 5.462 -15.294 1.00 93.88 321 LEU A CA 1
ATOM 2570 C C . LEU A 1 321 ? -4.427 5.434 -16.015 1.00 93.88 321 LEU A C 1
ATOM 2572 O O . LEU A 1 321 ? -4.449 5.351 -17.241 1.00 93.88 321 LEU A O 1
ATOM 2576 N N . ARG A 1 322 ? -5.542 5.409 -15.279 1.00 95.06 322 ARG A N 1
ATOM 2577 C CA . ARG A 1 322 ? -6.905 5.243 -15.811 1.00 95.06 322 ARG A CA 1
ATOM 2578 C C . ARG A 1 322 ? -7.901 6.116 -15.048 1.00 95.06 322 ARG A C 1
ATOM 2580 O O . ARG A 1 322 ? -9.000 5.667 -14.733 1.00 95.06 322 ARG A O 1
ATOM 2587 N N . PHE A 1 323 ? -7.517 7.357 -14.744 1.00 93.38 323 PHE A N 1
ATOM 2588 C CA . PHE A 1 323 ? -8.330 8.267 -13.930 1.00 93.38 323 PHE A CA 1
ATOM 2589 C C . PHE A 1 323 ? -9.754 8.458 -14.482 1.00 93.38 323 PHE A C 1
ATOM 2591 O O . PHE A 1 323 ? -10.702 8.553 -13.709 1.00 93.38 323 PHE A O 1
ATOM 2598 N N . TRP A 1 324 ? -9.922 8.424 -15.808 1.00 93.94 324 TRP A N 1
ATOM 2599 C CA . TRP A 1 324 ? -11.222 8.510 -16.483 1.00 93.94 324 TRP A CA 1
ATOM 2600 C C . TRP A 1 324 ? -12.164 7.339 -16.167 1.00 93.94 324 TRP A C 1
ATOM 2602 O O . TRP A 1 324 ? -13.377 7.501 -16.204 1.00 93.94 324 TRP A O 1
ATOM 2612 N N . ASN A 1 325 ? -11.632 6.171 -15.793 1.00 95.88 325 ASN A N 1
ATOM 2613 C CA . ASN A 1 325 ? -12.435 5.015 -15.390 1.00 95.88 325 ASN A CA 1
ATOM 2614 C C . ASN A 1 325 ? -12.821 5.042 -13.905 1.00 95.88 325 ASN A C 1
ATOM 2616 O O . ASN A 1 325 ? -13.605 4.191 -13.479 1.00 95.88 325 ASN A O 1
ATOM 2620 N N . LEU A 1 326 ? -12.283 5.969 -13.099 1.00 96.06 326 LEU A N 1
ATOM 2621 C CA . LEU A 1 326 ? -12.553 6.013 -11.660 1.00 96.06 326 LEU A CA 1
ATOM 2622 C C . LEU A 1 326 ? -14.046 6.077 -11.315 1.00 96.06 326 LEU A C 1
ATOM 2624 O O . LEU A 1 326 ? -14.441 5.289 -10.458 1.00 96.06 326 LEU A O 1
ATOM 2628 N N . PRO A 1 327 ? -14.897 6.898 -11.968 1.00 96.75 327 PRO A N 1
ATOM 2629 C CA . PRO A 1 327 ? -16.327 6.916 -11.659 1.00 96.75 327 PRO A CA 1
ATOM 2630 C C . PRO A 1 327 ? -16.963 5.524 -11.770 1.00 96.75 327 PRO A C 1
ATOM 2632 O O . PRO A 1 327 ? -17.644 5.068 -10.852 1.00 96.75 327 PRO A O 1
ATOM 2635 N N . LEU A 1 328 ? -16.660 4.803 -12.855 1.00 97.81 328 LEU A N 1
ATOM 2636 C CA . LEU A 1 328 ? -17.204 3.471 -13.108 1.00 97.81 328 LEU A CA 1
ATOM 2637 C C . LEU A 1 328 ? -16.615 2.413 -12.165 1.00 97.81 328 LEU A C 1
ATOM 2639 O O . LEU A 1 328 ? -17.331 1.518 -11.723 1.00 97.81 328 LEU A O 1
ATOM 2643 N N . ILE A 1 329 ? -15.324 2.505 -11.829 1.00 97.94 329 ILE A N 1
ATOM 2644 C CA . ILE A 1 329 ? -14.683 1.619 -10.843 1.00 97.94 329 ILE A CA 1
ATOM 2645 C C . ILE A 1 329 ? -15.345 1.781 -9.470 1.00 97.94 329 ILE A C 1
ATOM 2647 O O . ILE A 1 329 ? -15.649 0.786 -8.816 1.00 97.94 329 ILE A O 1
ATOM 2651 N N . ILE A 1 330 ? -15.584 3.022 -9.039 1.00 97.44 330 ILE A N 1
ATOM 2652 C CA . ILE A 1 330 ? -16.234 3.327 -7.760 1.00 97.44 330 ILE A CA 1
ATOM 2653 C C . ILE A 1 330 ? -17.683 2.859 -7.754 1.00 97.44 330 ILE A C 1
ATOM 2655 O O . ILE A 1 330 ? -18.117 2.242 -6.781 1.00 97.44 330 ILE A O 1
ATOM 2659 N N . TRP A 1 331 ? -18.422 3.108 -8.836 1.00 96.94 331 TRP A N 1
ATOM 2660 C CA . TRP A 1 331 ? -19.772 2.583 -9.000 1.00 96.94 331 TRP A CA 1
ATOM 2661 C C . TRP A 1 331 ? -19.785 1.053 -8.876 1.00 96.94 331 TRP A C 1
ATOM 2663 O O . TRP A 1 331 ? -20.508 0.512 -8.042 1.00 96.94 331 TRP A O 1
ATOM 2673 N N . ALA A 1 332 ? -18.906 0.359 -9.601 1.00 97.56 332 ALA A N 1
ATOM 2674 C CA . ALA A 1 332 ? -18.795 -1.094 -9.545 1.00 97.56 332 ALA A CA 1
ATOM 2675 C C . ALA A 1 332 ? -18.427 -1.603 -8.145 1.00 97.56 332 ALA A C 1
ATOM 2677 O O . ALA A 1 332 ? -18.972 -2.606 -7.695 1.00 97.56 332 ALA A O 1
ATOM 2678 N N . ALA A 1 333 ? -17.541 -0.907 -7.426 1.00 96.69 333 ALA A N 1
ATOM 2679 C CA . ALA A 1 333 ? -17.195 -1.268 -6.054 1.00 96.69 333 ALA A CA 1
ATOM 2680 C C . ALA A 1 333 ? -18.408 -1.145 -5.124 1.00 96.69 333 ALA A C 1
ATOM 2682 O O . ALA A 1 333 ? -18.690 -2.059 -4.353 1.00 96.69 333 ALA A O 1
ATOM 2683 N N . ARG A 1 334 ? -19.175 -0.057 -5.242 1.00 94.44 334 ARG A N 1
ATOM 2684 C CA . ARG A 1 334 ? -20.412 0.138 -4.473 1.00 94.44 334 ARG A CA 1
ATOM 2685 C C . ARG A 1 334 ? -21.483 -0.898 -4.798 1.00 94.44 334 ARG A C 1
ATOM 2687 O O . ARG A 1 334 ? -22.216 -1.272 -3.895 1.00 94.44 334 ARG A O 1
ATOM 2694 N N . VAL A 1 335 ? -21.572 -1.355 -6.047 1.00 94.62 335 VAL A N 1
ATOM 2695 C CA . VAL A 1 335 ? -22.533 -2.387 -6.470 1.00 94.62 335 VAL A CA 1
ATOM 2696 C C . VAL A 1 335 ? -22.100 -3.774 -5.994 1.00 94.62 335 VAL A C 1
ATOM 2698 O O . VAL A 1 335 ? -22.863 -4.455 -5.322 1.00 94.62 335 VAL A O 1
ATOM 2701 N N . PHE A 1 336 ? -20.868 -4.199 -6.284 1.00 94.94 336 PHE A N 1
ATOM 2702 C CA . PHE A 1 336 ? -20.424 -5.573 -6.017 1.00 94.94 336 PHE A CA 1
ATOM 2703 C C . PHE A 1 336 ? -20.073 -5.848 -4.549 1.00 94.94 336 PHE A C 1
ATOM 2705 O O . PHE A 1 336 ? -20.130 -6.999 -4.104 1.00 94.94 336 PHE A O 1
ATOM 2712 N N . PHE A 1 337 ? -19.690 -4.820 -3.790 1.00 92.50 337 PHE A N 1
ATOM 2713 C CA . PHE A 1 337 ? -19.401 -4.935 -2.357 1.00 92.50 337 PHE A CA 1
ATOM 2714 C C . PHE A 1 337 ? -20.505 -4.359 -1.469 1.00 92.50 337 PHE A C 1
ATOM 2716 O O . PHE A 1 337 ? -20.331 -4.347 -0.252 1.00 92.50 337 PHE A O 1
ATOM 2723 N N . LYS A 1 338 ? -21.646 -3.929 -2.033 1.00 78.56 338 LYS A N 1
ATOM 2724 C CA . LYS A 1 338 ? -22.853 -3.732 -1.224 1.00 78.56 338 LYS A CA 1
ATOM 2725 C C . LYS A 1 338 ? -23.180 -5.074 -0.575 1.00 78.56 338 LYS A C 1
ATOM 2727 O O . LYS A 1 338 ? -23.298 -6.083 -1.270 1.00 78.56 338 LYS A O 1
ATOM 2732 N N . GLU A 1 339 ? -23.232 -5.098 0.749 1.00 57.09 339 GLU A N 1
ATOM 2733 C CA . GLU A 1 339 ? -23.738 -6.266 1.460 1.00 57.09 339 GLU A CA 1
ATOM 2734 C C . G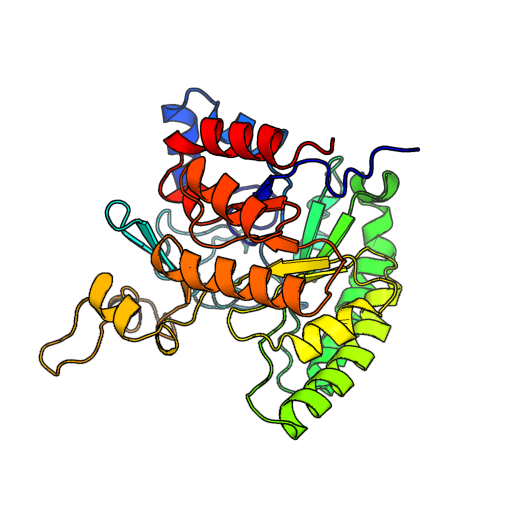LU A 1 339 ? -25.225 -6.420 1.118 1.00 57.09 339 GLU A C 1
ATOM 2736 O O . GLU A 1 339 ? -25.979 -5.445 1.206 1.00 57.09 339 GLU A O 1
ATOM 2741 N N . HIS A 1 340 ? -25.598 -7.617 0.666 1.00 40.88 340 HIS A N 1
ATOM 2742 C CA . HIS A 1 340 ? -26.964 -8.118 0.768 1.00 40.88 340 HIS A CA 1
ATOM 2743 C C . HIS A 1 340 ? -27.147 -8.713 2.157 1.00 40.88 340 HIS A C 1
ATOM 2745 O O . HIS A 1 340 ? -26.205 -9.417 2.598 1.00 40.88 340 HIS A O 1
#

pLDDT: mean 92.0, std 9.68, range [31.2, 98.81]

Radius of gyration: 19.09 Å; chains: 1; bounding box: 52×45×49 Å